Protein AF-A0A8S1BFG2-F1 (afdb_monomer)

Radius of gyration: 76.7 Å; Cα contacts (8 Å, |Δi|>4): 2; chains: 1; bounding box: 153×51×247 Å

Structure (mmCIF, N/CA/C/O backbone):
data_AF-A0A8S1BFG2-F1
#
_entry.id   AF-A0A8S1BFG2-F1
#
loop_
_atom_site.group_PDB
_atom_site.id
_atom_site.type_symbol
_atom_site.label_atom_id
_atom_site.label_alt_id
_atom_site.label_comp_id
_atom_site.label_asym_id
_atom_site.label_entity_id
_atom_site.label_seq_id
_atom_site.pdbx_PDB_ins_code
_atom_site.Cartn_x
_atom_site.Cartn_y
_atom_site.Cartn_z
_atom_site.occupancy
_atom_site.B_iso_or_equiv
_atom_site.auth_seq_id
_atom_site.auth_comp_id
_atom_site.auth_asym_id
_atom_site.auth_atom_id
_atom_site.pdbx_PDB_model_num
ATOM 1 N N . MET A 1 1 ? -58.162 -28.228 125.020 1.00 63.53 1 MET A N 1
ATOM 2 C CA . MET A 1 1 ? -58.796 -28.162 123.683 1.00 63.53 1 MET A CA 1
ATOM 3 C C . MET A 1 1 ? -58.854 -26.740 123.130 1.00 63.53 1 MET A C 1
ATOM 5 O O . MET A 1 1 ? -58.300 -26.535 122.066 1.00 63.53 1 MET A O 1
ATOM 9 N N . ILE A 1 2 ? -59.415 -25.752 123.843 1.00 73.81 2 ILE A N 1
ATOM 10 C CA . ILE A 1 2 ? -59.571 -24.367 123.336 1.00 73.81 2 ILE A CA 1
ATOM 11 C C . ILE A 1 2 ? -58.233 -23.698 122.950 1.00 73.81 2 ILE A C 1
ATOM 13 O O . ILE A 1 2 ? -58.127 -23.136 121.869 1.00 73.81 2 ILE A O 1
ATOM 17 N N . SER A 1 3 ? -57.188 -23.828 123.776 1.00 76.88 3 SER A N 1
ATOM 18 C CA . SER A 1 3 ? -55.857 -23.261 123.479 1.00 76.88 3 SER A CA 1
ATOM 19 C C . SER A 1 3 ? -55.213 -23.843 122.203 1.00 76.88 3 SER A C 1
ATOM 21 O O . SER A 1 3 ? -54.678 -23.100 121.388 1.00 76.88 3 SER A O 1
ATOM 23 N N . GLY A 1 4 ? -55.357 -25.152 121.959 1.00 81.69 4 GLY A N 1
ATOM 24 C CA . GLY A 1 4 ? -54.838 -25.792 120.740 1.00 81.69 4 GLY A CA 1
ATOM 25 C C . GLY A 1 4 ? -55.577 -25.372 119.465 1.00 81.69 4 GLY A C 1
ATOM 26 O O . GLY A 1 4 ? -54.964 -25.260 118.410 1.00 81.69 4 GLY A O 1
ATOM 27 N N . VAL A 1 5 ? -56.879 -25.079 119.565 1.00 81.50 5 VAL A N 1
ATOM 28 C CA . VAL A 1 5 ? -57.673 -24.548 118.443 1.00 81.50 5 VAL A CA 1
ATOM 29 C C . VAL A 1 5 ? -57.259 -23.113 118.113 1.00 81.50 5 VAL A C 1
ATOM 31 O O . VAL A 1 5 ? -57.102 -22.782 116.943 1.00 81.50 5 VAL A O 1
ATOM 34 N N . ILE A 1 6 ? -57.025 -22.275 119.127 1.00 85.56 6 ILE A N 1
ATOM 35 C CA . ILE A 1 6 ? -56.549 -20.896 118.934 1.00 85.56 6 ILE A CA 1
ATOM 36 C C . ILE A 1 6 ? -55.161 -20.884 118.276 1.00 85.56 6 ILE A C 1
ATOM 38 O O . ILE A 1 6 ? -54.952 -20.132 117.330 1.00 85.56 6 ILE A O 1
ATOM 42 N N . GLN A 1 7 ? -54.245 -21.749 118.719 1.00 86.69 7 GLN A N 1
ATOM 43 C CA . GLN A 1 7 ? -52.909 -21.882 118.131 1.00 86.69 7 GLN A CA 1
ATOM 44 C C . GLN A 1 7 ? -52.968 -22.297 116.649 1.00 86.69 7 GLN A C 1
ATOM 46 O O . GLN A 1 7 ? -52.320 -21.679 115.811 1.00 86.69 7 GLN A O 1
ATOM 51 N N . SER A 1 8 ? -53.811 -23.278 116.312 1.00 87.94 8 SER A N 1
ATOM 52 C CA . SER A 1 8 ? -53.994 -23.739 114.929 1.00 87.94 8 SER A CA 1
ATOM 53 C C . SER A 1 8 ? -54.618 -22.672 114.017 1.00 87.94 8 SER A C 1
ATOM 55 O O . SER A 1 8 ? -54.227 -22.548 112.859 1.00 87.94 8 SER A O 1
ATOM 57 N N . ILE A 1 9 ? -55.554 -21.863 114.528 1.00 89.44 9 ILE A N 1
ATOM 58 C CA . ILE A 1 9 ? -56.120 -20.728 113.779 1.00 89.44 9 ILE A CA 1
ATOM 59 C C . ILE A 1 9 ? -55.038 -19.684 113.486 1.00 89.44 9 ILE A C 1
ATOM 61 O O . ILE A 1 9 ? -54.946 -19.195 112.362 1.00 89.44 9 ILE A O 1
ATOM 65 N N . LEU A 1 10 ? -54.204 -19.371 114.477 1.00 91.12 10 LEU A N 1
ATOM 66 C CA . LEU A 1 10 ? -53.147 -18.371 114.351 1.00 91.12 10 LEU A CA 1
ATOM 67 C C . LEU A 1 10 ? -52.061 -18.818 113.354 1.00 91.12 10 LEU A C 1
ATOM 69 O O . LEU A 1 10 ? -51.606 -18.022 112.534 1.00 91.12 10 LEU A O 1
ATOM 73 N N . GLU A 1 11 ? -51.714 -20.107 113.362 1.00 91.75 11 GLU A N 1
ATOM 74 C CA . GLU A 1 11 ? -50.821 -20.733 112.378 1.00 91.75 11 GLU A CA 1
ATOM 75 C C . GLU A 1 11 ? -51.399 -20.671 110.955 1.00 91.75 11 GLU A C 1
ATOM 77 O O . GLU A 1 11 ? -50.706 -20.243 110.034 1.00 91.75 11 GLU A O 1
ATOM 82 N N . LEU A 1 12 ? -52.684 -20.993 110.769 1.00 92.75 12 LEU A N 1
ATOM 83 C CA . LEU A 1 12 ? -53.353 -20.906 109.462 1.00 92.75 12 LEU A CA 1
ATOM 84 C C . LEU A 1 12 ? -53.449 -19.469 108.934 1.00 92.75 12 LEU A C 1
ATOM 86 O O . LEU A 1 12 ? -53.297 -19.229 107.732 1.00 92.75 12 LEU A O 1
ATOM 90 N N . GLU A 1 13 ? -53.706 -18.493 109.804 1.00 93.06 13 GLU A N 1
ATOM 91 C CA . GLU A 1 13 ? -53.694 -17.079 109.422 1.00 93.06 13 GLU A CA 1
ATOM 92 C C . GLU A 1 13 ? -52.294 -16.637 108.989 1.00 93.06 13 GLU A C 1
ATOM 94 O O . GLU A 1 13 ? -52.145 -15.973 107.956 1.00 93.06 13 GLU A O 1
ATOM 99 N N . GLN A 1 14 ? -51.261 -17.059 109.719 1.00 93.62 14 GLN A N 1
ATOM 100 C CA . GLN A 1 14 ? -49.874 -16.783 109.372 1.00 93.62 14 GLN A CA 1
ATOM 101 C C . GLN A 1 14 ? -49.481 -17.434 108.037 1.00 93.62 14 GLN A C 1
ATOM 103 O O . GLN A 1 14 ? -48.913 -16.756 107.176 1.00 93.62 14 GLN A O 1
ATOM 108 N N . GLU A 1 15 ? -49.842 -18.699 107.812 1.00 94.38 15 GLU A N 1
ATOM 109 C CA . GLU A 1 15 ? -49.629 -19.403 106.543 1.00 94.38 15 GLU A CA 1
ATOM 110 C C . GLU A 1 15 ? -50.348 -18.714 105.383 1.00 94.38 15 GLU A C 1
ATOM 112 O O . GLU A 1 15 ? -49.747 -18.471 104.338 1.00 94.38 15 GLU A O 1
ATOM 117 N N . LYS A 1 16 ? -51.608 -18.310 105.563 1.00 96.19 16 LYS A N 1
ATOM 118 C CA . LYS A 1 16 ? -52.367 -17.554 104.559 1.00 96.19 16 LYS A CA 1
ATOM 119 C C . LYS A 1 16 ? -51.683 -16.233 104.206 1.00 96.19 16 LYS A C 1
ATOM 121 O O . LYS A 1 16 ? -51.605 -15.883 103.026 1.00 96.19 16 LYS A O 1
ATOM 126 N N . HIS A 1 17 ? -51.206 -15.480 105.197 1.00 96.44 17 HIS A N 1
ATOM 127 C CA . HIS A 1 17 ? -50.473 -14.236 104.953 1.00 96.44 17 HIS A CA 1
ATOM 128 C C . HIS A 1 17 ? -49.153 -14.486 104.218 1.00 96.44 17 HIS A C 1
ATOM 130 O O . HIS A 1 17 ? -48.805 -13.728 103.310 1.00 96.44 17 HIS A O 1
ATOM 136 N N . LEU A 1 18 ? -48.447 -15.559 104.568 1.00 96.50 18 LEU A N 1
ATOM 137 C CA . LEU A 1 18 ? -47.192 -15.943 103.934 1.00 96.50 18 LEU A CA 1
ATOM 138 C C . LEU A 1 18 ? -47.406 -16.411 102.486 1.00 96.50 18 LEU A C 1
ATOM 140 O O . LEU A 1 18 ? -46.664 -15.998 101.597 1.00 96.50 18 LEU A O 1
ATOM 144 N N . LEU A 1 19 ? -48.461 -17.188 102.224 1.00 96.38 19 LEU A N 1
ATOM 145 C CA . LEU A 1 19 ? -48.864 -17.620 100.884 1.00 96.38 19 LEU A CA 1
ATOM 146 C C . LEU A 1 19 ? -49.280 -16.445 100.000 1.00 96.38 19 LEU A C 1
ATOM 148 O O . LEU A 1 19 ? -48.885 -16.407 98.841 1.00 96.38 19 LEU A O 1
ATOM 152 N N . ARG A 1 20 ? -50.021 -15.468 100.538 1.00 96.25 20 ARG A N 1
ATOM 153 C CA . ARG A 1 20 ? -50.368 -14.239 99.803 1.00 96.25 20 ARG A CA 1
ATOM 154 C C . ARG A 1 20 ? -49.126 -13.455 99.405 1.00 96.25 20 ARG A C 1
ATOM 156 O O . ARG A 1 20 ? -48.962 -13.163 98.233 1.00 96.25 20 ARG A O 1
ATOM 163 N N . ARG A 1 21 ? -48.208 -13.213 100.349 1.00 96.44 21 ARG A N 1
ATOM 164 C CA . ARG A 1 21 ? -46.934 -12.546 100.038 1.00 96.44 21 ARG A CA 1
ATOM 165 C C . ARG A 1 21 ? -46.136 -13.308 98.989 1.00 96.44 21 ARG A C 1
ATOM 167 O O . ARG A 1 21 ? -45.601 -12.693 98.081 1.00 96.44 21 ARG A O 1
ATOM 174 N N . ARG A 1 22 ? -46.069 -14.639 99.095 1.00 96.69 22 ARG A N 1
ATOM 175 C CA . ARG A 1 22 ? -45.359 -15.473 98.121 1.00 96.69 22 ARG A CA 1
ATOM 176 C C . ARG A 1 22 ? -46.005 -15.394 96.738 1.00 96.69 22 ARG A C 1
ATOM 178 O O . ARG A 1 22 ? -45.275 -15.281 95.762 1.00 96.69 22 ARG A O 1
ATOM 185 N N . LEU A 1 23 ? -47.336 -15.415 96.664 1.00 97.06 23 LEU A N 1
ATOM 186 C CA . LEU A 1 23 ? -48.073 -15.223 95.417 1.00 97.06 23 LEU A CA 1
ATOM 187 C C . LEU A 1 23 ? -47.767 -13.848 94.815 1.00 97.06 23 LEU A C 1
ATOM 189 O O . LEU A 1 23 ? -47.362 -13.795 93.660 1.00 97.06 23 LEU A O 1
ATOM 193 N N . ASP A 1 24 ? -47.856 -12.778 95.608 1.00 96.75 24 ASP A N 1
ATOM 194 C CA . ASP A 1 24 ? -47.574 -11.406 95.173 1.00 96.75 24 ASP A CA 1
ATOM 195 C C . ASP A 1 24 ? -46.126 -11.254 94.674 1.00 96.75 24 ASP A C 1
ATOM 197 O O . ASP A 1 24 ? -45.895 -10.668 93.618 1.00 96.75 24 ASP A O 1
ATOM 201 N N . THR A 1 25 ? -45.143 -11.834 95.377 1.00 96.94 25 THR A N 1
ATOM 202 C CA . THR A 1 25 ? -43.741 -11.855 94.927 1.00 96.94 25 THR A CA 1
ATOM 203 C C . THR A 1 25 ? -43.605 -12.581 93.592 1.00 96.94 25 THR A C 1
ATOM 205 O O . THR A 1 25 ? -43.045 -12.023 92.653 1.00 96.94 25 THR A O 1
ATOM 208 N N . THR A 1 26 ? -44.153 -13.795 93.472 1.00 97.06 26 THR A N 1
ATOM 209 C CA . THR A 1 26 ? -44.059 -14.558 92.217 1.00 97.06 26 THR A CA 1
ATOM 210 C C . THR A 1 26 ? -44.791 -13.870 91.068 1.00 97.06 26 THR A C 1
ATOM 212 O O . THR A 1 26 ? -44.305 -13.877 89.942 1.00 97.06 26 THR A O 1
ATOM 215 N N . GLN A 1 27 ? -45.935 -13.237 91.333 1.00 97.06 27 GLN A N 1
ATOM 216 C CA . GLN A 1 27 ? -46.675 -12.475 90.337 1.00 97.06 27 GLN A CA 1
ATOM 217 C C . GLN A 1 27 ? -45.862 -11.263 89.872 1.00 97.06 27 GLN A C 1
ATOM 219 O O . GLN A 1 27 ? -45.738 -11.061 88.668 1.00 97.06 27 GLN A O 1
ATOM 224 N N . GLY A 1 28 ? -45.243 -10.519 90.793 1.00 97.88 28 GLY A N 1
ATOM 225 C CA . GLY A 1 28 ? -44.350 -9.410 90.454 1.00 97.88 28 GLY A CA 1
ATOM 226 C C . GLY A 1 28 ? -43.143 -9.849 89.617 1.00 97.88 28 GLY A C 1
ATOM 227 O O . GLY A 1 28 ? -42.782 -9.172 88.658 1.00 97.88 28 GLY A O 1
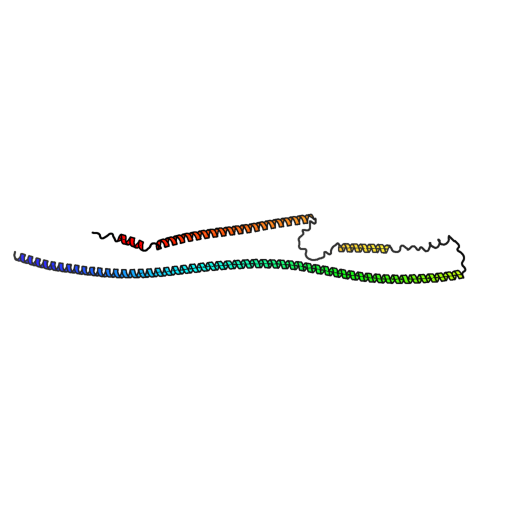ATOM 228 N N . GLU A 1 29 ? -42.554 -11.011 89.914 1.00 97.81 29 GLU A N 1
ATOM 229 C CA . GLU A 1 29 ? -41.479 -11.604 89.103 1.00 97.81 29 GLU A CA 1
ATOM 230 C C . GLU A 1 29 ? -41.957 -11.967 87.686 1.00 97.81 29 GLU A 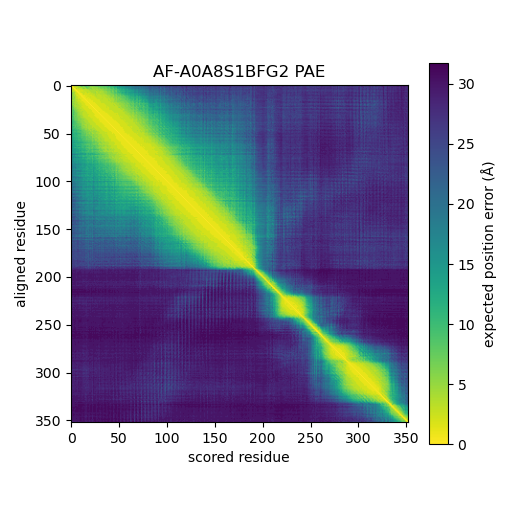C 1
ATOM 232 O O . GLU A 1 29 ? -41.263 -11.686 86.706 1.00 97.81 29 GLU A O 1
ATOM 237 N N . TYR A 1 30 ? -43.154 -12.554 87.549 1.00 97.88 30 TYR A N 1
ATOM 238 C CA . TYR A 1 30 ? -43.739 -12.849 86.237 1.00 97.88 30 TYR A CA 1
ATOM 239 C C . TYR A 1 30 ? -44.090 -11.579 85.455 1.00 97.88 30 TYR A C 1
ATOM 241 O O . TYR A 1 30 ? -43.840 -11.528 84.253 1.00 97.88 30 TYR A O 1
ATOM 249 N N . GLU A 1 31 ? -44.632 -10.551 86.107 1.00 98.06 31 GLU A N 1
ATOM 250 C CA . GLU A 1 31 ? -44.932 -9.255 85.490 1.00 98.06 31 GLU A CA 1
ATOM 251 C C . GLU A 1 31 ? -43.654 -8.550 85.017 1.00 98.06 31 GLU A C 1
ATOM 253 O O . GLU A 1 31 ? -43.606 -8.072 83.882 1.00 98.06 31 GLU A O 1
ATOM 258 N N . ALA A 1 32 ? -42.590 -8.559 85.828 1.00 97.75 32 ALA A N 1
ATOM 259 C CA . ALA A 1 32 ? -41.281 -8.040 85.434 1.00 97.75 32 ALA A CA 1
ATOM 260 C C . ALA A 1 32 ? -40.738 -8.780 84.204 1.00 97.75 32 ALA A C 1
ATOM 262 O O . ALA A 1 32 ? -40.346 -8.152 83.220 1.00 97.75 32 ALA A O 1
ATOM 263 N N . ARG A 1 33 ? -40.813 -10.116 84.203 1.00 98.06 33 ARG A N 1
ATOM 264 C CA . ARG A 1 33 ? -40.359 -10.934 83.072 1.00 98.06 33 ARG A CA 1
ATOM 265 C C . ARG A 1 33 ? -41.200 -10.727 81.811 1.00 98.06 33 ARG A C 1
ATOM 267 O O . ARG A 1 33 ? -40.668 -10.750 80.703 1.00 98.06 33 ARG A O 1
ATOM 274 N N . LEU A 1 34 ? -42.507 -10.508 81.953 1.00 98.19 34 LEU A N 1
ATOM 275 C CA . LEU A 1 34 ? -43.378 -10.146 80.834 1.00 98.19 34 LEU A CA 1
ATOM 276 C C . LEU A 1 34 ? -42.995 -8.784 80.248 1.00 98.19 34 LEU A C 1
ATOM 278 O O . LEU A 1 34 ? -42.958 -8.651 79.025 1.00 98.19 34 LEU A O 1
ATOM 282 N N . LEU A 1 35 ? -42.686 -7.793 81.088 1.00 97.88 35 LEU A N 1
ATOM 283 C CA . LEU A 1 35 ? -42.238 -6.473 80.636 1.00 97.88 35 LEU A CA 1
ATOM 284 C C . LEU A 1 35 ? -40.887 -6.536 79.914 1.00 97.88 35 LEU A C 1
ATOM 286 O O . LEU A 1 35 ? -40.736 -5.900 78.871 1.00 97.88 35 LEU A O 1
ATOM 290 N N . GLU A 1 36 ? -39.935 -7.324 80.417 1.00 98.25 36 GLU A N 1
ATOM 291 C CA . GLU A 1 36 ? -38.651 -7.574 79.747 1.00 98.25 36 GLU A CA 1
ATOM 292 C C . GLU A 1 36 ? -38.863 -8.165 78.351 1.00 98.25 36 GLU A C 1
ATOM 294 O O . GLU A 1 36 ? -38.444 -7.570 77.360 1.00 98.25 36 GLU A O 1
ATOM 299 N N . LEU A 1 37 ? -39.622 -9.261 78.243 1.00 98.12 37 LEU A N 1
ATOM 300 C CA . LEU A 1 37 ? -39.903 -9.898 76.953 1.00 98.12 37 LEU A CA 1
ATOM 301 C C . LEU A 1 37 ? -40.666 -8.972 75.994 1.00 98.12 37 LEU A C 1
ATOM 303 O O . LEU A 1 37 ? -40.416 -8.978 74.789 1.00 98.12 37 LEU A O 1
ATOM 307 N N . GLN A 1 38 ? -41.594 -8.154 76.498 1.00 98.25 38 GLN A N 1
ATOM 308 C CA . GLN A 1 38 ? -42.279 -7.151 75.680 1.00 98.25 38 GLN A CA 1
ATOM 309 C C . GLN A 1 38 ? -41.315 -6.083 75.153 1.00 98.25 38 GLN A C 1
ATOM 311 O O . GLN A 1 38 ? -41.466 -5.643 74.009 1.00 98.25 38 GLN A O 1
ATOM 316 N N . ASN A 1 39 ? -40.343 -5.659 75.959 1.00 98.25 39 ASN A N 1
ATOM 317 C CA . ASN A 1 39 ? -39.310 -4.721 75.531 1.00 98.25 39 ASN A CA 1
ATOM 318 C C . ASN A 1 39 ? -38.368 -5.362 74.505 1.00 98.25 39 ASN A C 1
ATOM 320 O O . ASN A 1 39 ? -38.124 -4.745 73.468 1.00 98.25 39 ASN A O 1
ATOM 324 N N . ASP A 1 40 ? -37.956 -6.613 74.712 1.00 98.44 40 ASP A N 1
ATOM 325 C CA . ASP A 1 40 ? -37.136 -7.369 73.760 1.00 98.44 40 ASP A CA 1
ATOM 326 C C . ASP A 1 40 ? -37.840 -7.513 72.406 1.00 98.44 40 ASP A C 1
ATOM 328 O O . ASP A 1 40 ? -37.249 -7.257 71.357 1.00 98.44 40 ASP A O 1
ATOM 332 N N . ILE A 1 41 ? -39.134 -7.857 72.400 1.00 98.31 41 ILE A N 1
ATOM 333 C CA . ILE A 1 41 ? -39.930 -7.952 71.167 1.00 98.31 41 ILE A CA 1
ATOM 334 C C . ILE A 1 41 ? -39.975 -6.602 70.448 1.00 98.31 41 ILE A C 1
ATOM 336 O O . ILE A 1 41 ? -39.790 -6.550 69.228 1.00 98.31 41 ILE A O 1
ATOM 340 N N . LYS A 1 42 ? -40.204 -5.499 71.173 1.00 98.12 42 LYS A N 1
ATOM 341 C CA . LYS A 1 42 ? -40.216 -4.149 70.586 1.00 98.12 42 LYS A CA 1
ATOM 342 C C . LYS A 1 42 ? -38.853 -3.787 69.996 1.00 98.12 42 LYS A C 1
ATOM 344 O O . LYS A 1 42 ? -38.790 -3.289 68.870 1.00 98.12 42 LYS A O 1
ATOM 349 N N . GLU A 1 43 ? -37.770 -4.068 70.716 1.00 98.25 43 GLU A N 1
ATOM 350 C CA . GLU A 1 43 ? -36.410 -3.787 70.264 1.00 98.25 43 GLU A CA 1
ATOM 351 C C . GLU A 1 43 ? -36.048 -4.619 69.027 1.00 98.25 43 GLU A C 1
ATOM 353 O O . GLU A 1 43 ? -35.579 -4.068 68.030 1.00 98.25 43 GLU A O 1
ATOM 358 N N . LEU A 1 44 ? -36.321 -5.926 69.043 1.00 98.12 44 LEU A N 1
ATOM 359 C CA . LEU A 1 44 ? -36.088 -6.816 67.906 1.00 98.12 44 LEU A CA 1
ATOM 360 C C . LEU A 1 44 ? -36.918 -6.404 66.689 1.00 98.12 44 LEU A C 1
ATOM 362 O O . LEU A 1 44 ? -36.394 -6.381 65.577 1.00 98.12 44 LEU A O 1
ATOM 366 N N . THR A 1 45 ? -38.175 -6.008 66.886 1.00 98.25 45 THR A N 1
ATOM 367 C CA . THR A 1 45 ? -39.036 -5.520 65.799 1.00 98.25 45 THR A CA 1
ATOM 368 C C . THR A 1 45 ? -38.464 -4.246 65.172 1.00 98.25 45 THR A C 1
ATOM 370 O O . THR A 1 45 ? -38.386 -4.139 63.947 1.00 98.25 45 THR A O 1
ATOM 373 N N . SER A 1 46 ? -37.986 -3.305 65.993 1.00 98.25 46 SER A N 1
ATOM 374 C CA . SER A 1 46 ? -37.318 -2.086 65.519 1.00 98.25 46 SER A CA 1
ATOM 375 C C . SER A 1 46 ? -36.006 -2.393 64.779 1.00 98.25 46 SER A C 1
ATOM 377 O O . SER A 1 46 ? -35.761 -1.886 63.678 1.00 98.25 46 SER A O 1
ATOM 379 N N . LYS A 1 47 ? -35.182 -3.302 65.319 1.00 98.31 47 LYS A N 1
ATOM 380 C CA . LYS A 1 47 ? -33.948 -3.778 64.671 1.00 98.31 47 LYS A CA 1
ATOM 381 C C . LYS A 1 47 ? -34.232 -4.449 63.326 1.00 98.31 47 LYS A C 1
ATOM 383 O O . LYS A 1 47 ? -33.529 -4.185 62.357 1.00 98.31 47 LYS A O 1
ATOM 388 N N . ILE A 1 48 ? -35.273 -5.273 63.224 1.00 98.31 48 ILE A N 1
ATOM 389 C CA . ILE A 1 48 ? -35.678 -5.896 61.955 1.00 98.31 48 ILE A CA 1
ATOM 390 C C . ILE A 1 48 ? -36.156 -4.830 60.963 1.00 98.31 48 ILE A C 1
ATOM 392 O O . ILE A 1 48 ? -35.748 -4.856 59.803 1.00 98.31 48 ILE A O 1
ATOM 396 N N . GLY A 1 49 ? -36.962 -3.861 61.408 1.00 98.19 49 GLY A N 1
ATOM 397 C CA . GLY A 1 49 ? -37.430 -2.756 60.568 1.00 98.19 49 GLY A CA 1
ATOM 398 C C . GLY A 1 49 ? -36.278 -1.947 59.965 1.00 98.19 49 GLY A C 1
ATOM 399 O O . GLY A 1 49 ? -36.213 -1.778 58.749 1.00 98.19 49 GLY A O 1
ATOM 400 N N . THR A 1 50 ? -35.323 -1.524 60.797 1.00 98.12 50 THR A N 1
ATOM 401 C CA . THR A 1 50 ? -34.128 -0.775 60.357 1.00 98.12 50 THR A CA 1
ATOM 402 C C . THR A 1 50 ? -33.204 -1.596 59.454 1.00 98.12 50 THR A C 1
ATOM 404 O O . THR A 1 50 ? -32.646 -1.076 58.485 1.00 98.12 50 THR A O 1
ATOM 407 N N . LYS A 1 51 ? -33.042 -2.899 59.715 1.00 97.94 51 LYS A N 1
ATOM 408 C CA . LYS A 1 51 ? -32.285 -3.785 58.819 1.00 97.94 51 LYS A CA 1
ATOM 409 C C . LYS A 1 51 ? -32.976 -3.936 57.467 1.00 97.94 51 LYS A C 1
ATOM 411 O O . LYS A 1 51 ? -32.299 -3.833 56.450 1.00 97.94 51 LYS A O 1
ATOM 416 N N . ASN A 1 52 ? -34.298 -4.097 57.440 1.00 98.19 52 ASN A N 1
ATOM 417 C CA . ASN A 1 52 ? -35.062 -4.197 56.197 1.00 98.19 52 ASN A CA 1
ATOM 418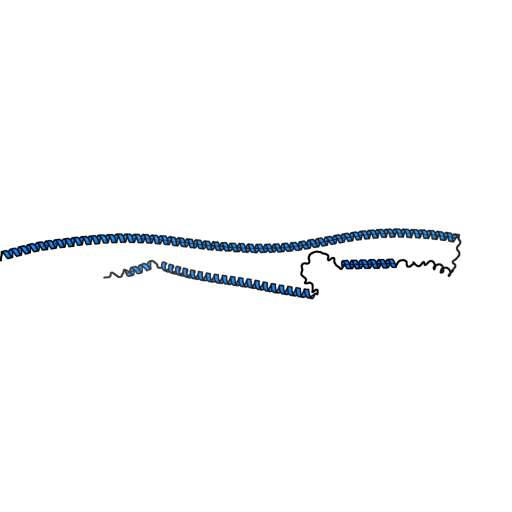 C C . ASN A 1 52 ? -34.964 -2.925 55.348 1.00 98.19 52 ASN A C 1
ATOM 420 O O . ASN A 1 52 ? -34.789 -3.029 54.136 1.00 98.19 52 ASN A O 1
ATOM 424 N N . THR A 1 53 ? -35.036 -1.733 55.949 1.00 98.12 53 THR A N 1
ATOM 425 C CA . THR A 1 53 ? -34.850 -0.477 55.199 1.00 98.12 53 THR A CA 1
ATOM 426 C C . THR A 1 53 ? -33.428 -0.353 54.659 1.00 98.12 53 THR A C 1
ATOM 428 O O . THR A 1 53 ? -33.253 -0.029 53.489 1.00 98.12 53 THR A O 1
ATOM 431 N N . THR A 1 54 ? -32.420 -0.702 55.464 1.00 98.19 54 THR A N 1
ATOM 432 C CA . THR A 1 54 ? -31.012 -0.682 55.036 1.00 98.19 54 THR A CA 1
ATOM 433 C C . THR A 1 54 ? -30.758 -1.647 53.876 1.00 98.19 54 THR A C 1
ATOM 435 O O . THR A 1 54 ? -30.043 -1.308 52.939 1.00 98.19 54 THR A O 1
ATOM 438 N N . VAL A 1 55 ? -31.325 -2.858 53.927 1.00 98.25 55 VAL A N 1
ATOM 439 C CA . VAL A 1 55 ? -31.192 -3.851 52.849 1.00 98.25 55 VAL A CA 1
ATOM 440 C C . VAL A 1 55 ? -31.845 -3.339 51.569 1.00 98.25 55 VAL A C 1
ATOM 442 O O . VAL A 1 55 ? -31.189 -3.346 50.535 1.00 98.25 55 VAL A O 1
ATOM 445 N N . LYS A 1 56 ? -33.072 -2.807 51.648 1.00 98.50 56 LYS A N 1
ATOM 446 C CA . LYS A 1 56 ? -33.752 -2.219 50.483 1.00 98.50 56 LYS A CA 1
ATOM 447 C C . LYS A 1 56 ? -32.936 -1.103 49.841 1.00 98.50 56 LYS A C 1
ATOM 449 O O . LYS A 1 56 ? -32.721 -1.138 48.637 1.00 98.50 56 LYS A O 1
ATOM 454 N N . GLN A 1 57 ? -32.419 -0.177 50.645 1.00 98.31 57 GLN A N 1
ATOM 455 C CA . GLN A 1 57 ? -31.589 0.913 50.141 1.00 98.31 57 GLN A CA 1
ATOM 456 C C . GLN A 1 57 ? -30.317 0.388 49.457 1.00 98.31 57 GLN A C 1
ATOM 458 O O . GLN A 1 57 ? -29.961 0.837 48.372 1.00 98.31 57 GLN A O 1
ATOM 463 N N . ARG A 1 58 ? -29.655 -0.618 50.043 1.00 98.25 58 ARG A N 1
ATOM 464 C CA . ARG A 1 58 ? -28.479 -1.250 49.423 1.00 98.25 58 ARG A CA 1
ATOM 465 C C . ARG A 1 58 ? -28.807 -1.966 48.120 1.00 98.25 58 ARG A C 1
ATOM 467 O O . ARG A 1 58 ? -27.974 -1.979 47.219 1.00 98.25 58 ARG A O 1
ATOM 474 N N . ASP A 1 59 ? -29.972 -2.592 48.026 1.00 98.44 59 ASP A N 1
ATOM 475 C CA . ASP A 1 59 ? -30.397 -3.270 46.805 1.00 98.44 59 ASP A CA 1
ATOM 476 C C . ASP A 1 59 ? -30.755 -2.262 45.704 1.00 98.44 59 ASP A C 1
ATOM 478 O O . ASP A 1 59 ? -30.403 -2.486 44.547 1.00 98.44 59 ASP A O 1
ATOM 482 N N . GLU A 1 60 ? -31.348 -1.118 46.056 1.00 98.50 60 GLU A N 1
ATOM 483 C CA . GLU A 1 60 ? -31.583 0.008 45.141 1.00 98.50 60 GLU A CA 1
ATOM 484 C C . GLU A 1 60 ? -30.265 0.612 44.627 1.00 98.50 60 GLU A C 1
ATOM 486 O O . GLU A 1 60 ? -30.090 0.773 43.419 1.00 98.50 60 GLU A O 1
ATOM 491 N N . GLU A 1 61 ? -29.297 0.867 45.513 1.00 98.38 61 GLU A N 1
ATOM 492 C CA . GLU A 1 61 ? -27.960 1.359 45.146 1.00 98.38 61 GLU A CA 1
ATOM 493 C C . GLU A 1 61 ? -27.226 0.374 44.223 1.00 98.38 61 GLU A C 1
ATOM 495 O O . GLU A 1 61 ? -26.662 0.768 43.198 1.00 98.38 61 GLU A O 1
ATOM 500 N N . LYS A 1 62 ? -27.273 -0.929 44.537 1.00 98.56 62 LYS A N 1
ATOM 501 C CA . LYS A 1 62 ? -26.707 -1.978 43.676 1.00 98.56 62 LYS A CA 1
ATOM 502 C C . LYS A 1 62 ? -27.394 -2.024 42.317 1.00 98.56 62 LYS A C 1
ATOM 504 O O . LYS A 1 62 ? -26.706 -2.143 41.307 1.00 98.56 62 LYS A O 1
ATOM 509 N N . ALA A 1 63 ? -28.723 -1.943 42.277 1.00 98.38 63 ALA A N 1
ATOM 510 C CA . ALA A 1 63 ? -29.471 -1.942 41.026 1.00 98.38 63 ALA A CA 1
ATOM 511 C C . ALA A 1 63 ? -29.105 -0.727 40.157 1.00 98.38 63 ALA A C 1
ATOM 513 O O . ALA A 1 63 ? -28.896 -0.892 38.954 1.00 98.38 63 ALA A O 1
ATOM 514 N N . SER A 1 64 ? -28.945 0.456 40.763 1.00 98.44 64 SER A N 1
ATOM 515 C CA . SER A 1 64 ? -28.475 1.664 40.071 1.00 98.44 64 SER A CA 1
ATOM 516 C C . SER A 1 64 ? -27.075 1.471 39.490 1.00 98.44 64 SER A C 1
ATOM 518 O O . SER A 1 64 ? -26.864 1.697 38.299 1.00 98.44 64 SER A O 1
ATOM 520 N N . LEU A 1 65 ? -26.130 0.961 40.289 1.00 98.62 65 LEU A N 1
ATOM 521 C CA . LEU A 1 65 ? -24.760 0.718 39.834 1.00 98.62 65 LEU A CA 1
ATOM 522 C C . LEU A 1 65 ? -24.703 -0.311 38.695 1.00 98.62 65 LEU A C 1
ATOM 524 O O . LEU A 1 65 ? -23.967 -0.131 37.726 1.00 98.62 65 LEU A O 1
ATOM 528 N N . ILE A 1 66 ? -25.501 -1.380 38.775 1.00 98.56 66 ILE A N 1
ATOM 529 C CA . ILE A 1 66 ? -25.604 -2.380 37.704 1.00 98.56 66 ILE A CA 1
ATOM 530 C C . ILE A 1 66 ? -26.147 -1.737 36.423 1.00 98.56 66 ILE A C 1
ATOM 532 O O . ILE A 1 66 ? -25.618 -2.007 35.341 1.00 98.56 66 ILE A O 1
ATOM 536 N N . ALA A 1 67 ? -27.169 -0.883 36.517 1.00 98.44 67 ALA A N 1
ATOM 537 C CA . ALA A 1 67 ? -27.730 -0.191 35.360 1.00 98.44 67 ALA A CA 1
ATOM 538 C C . ALA A 1 67 ? -26.702 0.746 34.703 1.00 98.44 67 ALA A C 1
ATOM 540 O O . ALA A 1 67 ? -26.539 0.713 33.481 1.00 98.44 67 ALA A O 1
ATOM 541 N N . GLU A 1 68 ? -25.957 1.514 35.500 1.00 98.62 68 GLU A N 1
ATOM 542 C CA . GLU A 1 68 ? -24.890 2.396 35.016 1.00 98.62 68 GLU A CA 1
ATOM 543 C C . GLU A 1 68 ? -23.763 1.618 34.333 1.00 98.62 68 GLU A C 1
ATOM 545 O O . GLU A 1 68 ? -23.395 1.936 33.201 1.00 98.62 68 GLU A O 1
ATOM 550 N N . LEU A 1 69 ? -23.256 0.555 34.966 1.00 98.62 69 LEU A N 1
ATOM 551 C CA . LEU A 1 69 ? -22.215 -0.296 34.382 1.00 98.62 69 LEU A CA 1
ATOM 552 C C . LEU A 1 69 ? -22.694 -0.976 33.095 1.00 98.62 69 LEU A C 1
ATOM 554 O O . LEU A 1 69 ? -21.940 -1.085 32.130 1.00 98.62 69 LEU A O 1
ATOM 558 N N . THR A 1 70 ? -23.958 -1.397 33.042 1.00 98.44 70 THR A N 1
ATOM 559 C CA . THR A 1 70 ? -24.545 -1.998 31.836 1.00 98.44 70 THR A CA 1
ATOM 560 C C . THR A 1 70 ? -24.652 -0.977 30.702 1.00 98.44 70 THR A C 1
ATOM 562 O O . THR A 1 70 ? -24.321 -1.292 29.558 1.00 98.44 70 THR A O 1
ATOM 565 N N . ALA A 1 71 ? -25.059 0.259 31.004 1.00 98.50 71 ALA A N 1
ATOM 566 C CA . ALA A 1 71 ? -25.119 1.344 30.028 1.00 98.50 71 ALA A CA 1
ATOM 567 C C . ALA A 1 71 ? -23.722 1.753 29.528 1.00 98.50 71 ALA A C 1
ATOM 569 O O . ALA A 1 71 ? -23.532 1.991 28.335 1.00 98.50 71 ALA A O 1
ATOM 570 N N . GLN A 1 72 ? -22.724 1.788 30.413 1.00 98.62 72 GLN A N 1
ATOM 571 C CA . GLN A 1 72 ? -21.337 2.040 30.022 1.00 98.62 72 GLN A CA 1
ATOM 572 C C . GLN A 1 72 ? -20.792 0.919 29.133 1.00 98.62 72 GLN A C 1
ATOM 574 O O . GLN A 1 72 ? -20.241 1.202 28.070 1.00 98.62 72 GLN A O 1
ATOM 579 N N . ASN A 1 73 ? -21.007 -0.345 29.505 1.00 98.50 73 ASN A N 1
ATOM 580 C CA . ASN A 1 73 ? -20.589 -1.490 28.697 1.00 98.50 73 ASN A CA 1
ATOM 581 C C . ASN A 1 73 ? -21.253 -1.499 27.315 1.00 98.50 73 ASN A C 1
ATOM 583 O O . ASN A 1 73 ? -20.586 -1.791 26.320 1.00 98.50 73 ASN A O 1
ATOM 587 N N . SER A 1 74 ? -22.540 -1.147 27.217 1.00 98.38 74 SER A N 1
ATOM 588 C CA . SER A 1 74 ? -23.219 -1.062 25.920 1.00 98.38 74 SER A CA 1
ATOM 589 C C . SER A 1 74 ? -22.631 0.053 25.049 1.00 98.38 74 SER A C 1
ATOM 591 O O . SER A 1 74 ? -22.330 -0.187 23.879 1.00 98.38 74 SER A O 1
ATOM 593 N N . ARG A 1 75 ? -22.364 1.234 25.626 1.00 98.62 75 ARG A N 1
ATOM 594 C CA . ARG A 1 75 ? -21.717 2.353 24.927 1.00 98.62 75 ARG A CA 1
ATOM 595 C C . ARG A 1 75 ? -20.317 1.991 24.437 1.00 98.62 75 ARG A C 1
ATOM 597 O O . ARG A 1 75 ? -20.011 2.236 23.273 1.00 98.62 75 ARG A O 1
ATOM 604 N N . LEU A 1 76 ? -19.488 1.393 25.292 1.00 98.62 76 LEU A N 1
ATOM 605 C CA . LEU A 1 76 ? -18.140 0.951 24.922 1.00 98.62 76 LEU A CA 1
ATOM 606 C C . LEU A 1 76 ? -18.184 -0.104 23.812 1.00 98.62 76 LEU A C 1
ATOM 608 O O . LEU A 1 76 ? -17.399 -0.042 22.871 1.00 98.62 76 LEU A O 1
ATOM 612 N N . THR A 1 77 ? -19.144 -1.029 23.872 1.00 98.62 77 THR A N 1
ATOM 613 C CA . THR A 1 77 ? -19.345 -2.036 22.820 1.00 98.62 77 THR A CA 1
ATOM 614 C C . THR A 1 77 ? -19.688 -1.389 21.477 1.00 98.62 77 THR A C 1
ATOM 616 O O . THR A 1 77 ? -19.176 -1.819 20.445 1.00 98.62 77 THR A O 1
ATOM 619 N N . ILE A 1 78 ? -20.541 -0.359 21.467 1.00 98.56 78 ILE A N 1
ATOM 620 C CA . ILE A 1 78 ? -20.885 0.381 20.244 1.00 98.56 78 ILE A CA 1
ATOM 621 C C . ILE A 1 78 ? -19.649 1.095 19.692 1.00 98.56 78 ILE A C 1
ATOM 623 O O . ILE A 1 78 ? -19.325 0.911 18.523 1.00 98.56 78 ILE A O 1
ATOM 627 N N . GLN A 1 79 ? -18.908 1.816 20.537 1.00 98.56 79 GLN A N 1
ATOM 628 C CA . GLN A 1 79 ? -17.686 2.516 20.126 1.00 98.56 79 GLN A CA 1
ATOM 629 C C . GLN A 1 79 ? -16.627 1.561 19.565 1.00 98.56 79 GLN A C 1
ATOM 631 O O . GLN A 1 79 ? -15.978 1.869 18.569 1.00 98.56 79 GLN A O 1
ATOM 636 N N . LEU A 1 80 ? -16.474 0.376 20.161 1.00 98.62 80 LEU A N 1
ATOM 637 C CA . LEU A 1 80 ? -15.546 -0.640 19.669 1.00 98.62 80 LEU A CA 1
ATOM 638 C C . LEU A 1 80 ? -15.979 -1.192 18.304 1.00 98.62 80 LEU A C 1
ATOM 640 O O . LEU A 1 80 ? -15.140 -1.374 17.424 1.00 98.62 80 LEU A O 1
ATOM 644 N N . LYS A 1 81 ? -17.284 -1.405 18.092 1.00 98.50 81 LYS A N 1
ATOM 645 C CA . LYS A 1 81 ? -17.824 -1.807 16.783 1.00 98.50 81 LYS A CA 1
ATOM 646 C C . LYS A 1 81 ? -17.621 -0.725 15.723 1.00 98.50 81 LYS A C 1
ATOM 648 O O . LYS A 1 81 ? -17.214 -1.052 14.614 1.00 98.50 81 LYS A O 1
ATOM 653 N N . GLU A 1 82 ? -17.870 0.538 16.058 1.00 98.50 82 GLU A N 1
ATOM 654 C CA . GLU A 1 82 ? -17.644 1.678 15.159 1.00 98.50 82 GLU A CA 1
ATOM 655 C C . GLU A 1 82 ? -16.161 1.825 14.796 1.00 98.50 82 GLU A C 1
ATOM 657 O O . GLU A 1 82 ? -15.825 1.938 13.618 1.00 98.50 82 GLU A O 1
ATOM 662 N N . SER A 1 83 ? -15.263 1.737 15.784 1.00 98.44 83 SER A N 1
ATOM 663 C CA . SER A 1 83 ? -13.814 1.761 15.559 1.00 98.44 83 SER A CA 1
ATOM 664 C C . SER A 1 83 ? -13.359 0.597 14.678 1.00 98.44 83 SER A C 1
ATOM 666 O O . SER A 1 83 ? -12.576 0.804 13.757 1.00 98.44 83 SER A O 1
ATOM 668 N N . SER A 1 84 ? -13.868 -0.614 14.919 1.00 98.19 84 SER A N 1
ATOM 669 C CA . SER A 1 84 ? -13.539 -1.793 14.111 1.00 98.19 84 SER A CA 1
ATOM 670 C C . SER A 1 84 ? -14.045 -1.663 12.670 1.00 98.19 84 SER A C 1
ATOM 672 O O . SER A 1 84 ? -13.320 -1.996 11.735 1.00 98.19 84 SER A O 1
ATOM 674 N N . ALA A 1 85 ? -15.248 -1.122 12.463 1.00 98.38 85 ALA A N 1
ATOM 675 C CA . ALA A 1 85 ? -15.770 -0.847 11.125 1.00 98.38 85 ALA A CA 1
ATOM 676 C C . ALA A 1 85 ? -14.929 0.212 10.389 1.00 98.38 85 ALA A C 1
ATOM 678 O O . ALA A 1 85 ? -14.620 0.045 9.208 1.00 98.38 85 ALA A O 1
ATOM 679 N N . MET A 1 86 ? -14.507 1.271 11.091 1.00 98.38 86 MET A N 1
ATOM 680 C CA . MET A 1 86 ? -13.622 2.294 10.530 1.00 98.38 86 MET A CA 1
ATOM 681 C C . MET A 1 86 ? -12.247 1.715 10.167 1.00 98.38 86 MET A C 1
ATOM 683 O O . MET A 1 86 ? -11.721 2.000 9.094 1.00 98.38 86 MET A O 1
ATOM 687 N N . GLU A 1 87 ? -11.678 0.864 11.022 1.00 98.38 87 GLU A N 1
ATOM 688 C CA . GLU A 1 87 ? -10.419 0.164 10.751 1.00 98.38 87 GLU A CA 1
ATOM 689 C C . GLU A 1 87 ? -10.529 -0.725 9.504 1.00 98.38 87 GLU A C 1
ATOM 691 O O . GLU A 1 87 ? -9.679 -0.652 8.618 1.00 98.38 87 GLU A O 1
ATOM 696 N N . GLN A 1 88 ? -11.614 -1.495 9.370 1.00 98.44 88 GLN A N 1
ATOM 697 C CA . GLN A 1 88 ? -11.878 -2.302 8.173 1.00 98.44 88 GLN A CA 1
ATOM 698 C C . GLN A 1 88 ? -11.989 -1.442 6.906 1.00 98.44 88 GLN A C 1
ATOM 700 O O . GLN A 1 88 ? -11.447 -1.809 5.861 1.00 98.44 88 GLN A O 1
ATOM 705 N N . GLN A 1 89 ? -12.643 -0.279 6.990 1.00 98.50 89 GLN A N 1
ATOM 706 C CA . GLN A 1 89 ? -12.735 0.659 5.872 1.00 98.50 89 GLN A CA 1
ATOM 707 C C . GLN A 1 89 ? -11.359 1.214 5.479 1.00 98.50 89 GLN A C 1
ATOM 709 O O . GLN A 1 89 ? -11.039 1.273 4.290 1.00 98.50 89 GLN A O 1
ATOM 714 N N . LEU A 1 90 ? -10.534 1.596 6.456 1.00 98.50 90 LEU A N 1
ATOM 715 C CA . LEU A 1 90 ? -9.177 2.089 6.211 1.00 98.50 90 LEU A CA 1
ATOM 716 C C . LEU A 1 90 ? -8.277 1.004 5.611 1.00 98.50 90 LEU A C 1
ATOM 718 O O . LEU A 1 90 ? -7.526 1.291 4.682 1.00 98.50 90 LEU A O 1
ATOM 722 N N . LEU A 1 91 ? -8.386 -0.244 6.073 1.00 98.50 91 LEU A N 1
ATOM 723 C CA . LEU A 1 91 ? -7.664 -1.377 5.488 1.00 98.50 91 LEU A CA 1
ATOM 724 C C . LEU A 1 91 ? -8.061 -1.610 4.026 1.00 98.50 91 LEU A C 1
ATOM 726 O O . LEU A 1 91 ? -7.187 -1.799 3.183 1.00 98.50 91 LEU A O 1
ATOM 730 N N . ALA A 1 92 ? -9.354 -1.525 3.700 1.00 98.38 92 ALA A N 1
ATOM 731 C CA . ALA A 1 92 ? -9.824 -1.637 2.320 1.00 98.38 92 ALA A CA 1
ATOM 732 C C . ALA A 1 92 ? -9.298 -0.495 1.428 1.00 98.38 92 ALA A C 1
ATOM 734 O O . ALA A 1 92 ? -8.896 -0.732 0.289 1.00 98.38 92 ALA A O 1
ATOM 735 N N . GLN A 1 93 ? -9.255 0.740 1.944 1.00 98.56 93 GLN A N 1
ATOM 736 C CA . GLN A 1 93 ? -8.660 1.876 1.229 1.00 98.56 93 GLN A CA 1
ATOM 737 C C . GLN A 1 93 ? -7.156 1.693 1.010 1.00 98.56 93 GLN A C 1
ATOM 739 O O . GLN A 1 93 ? -6.652 1.976 -0.076 1.00 98.56 93 GLN A O 1
ATOM 744 N N . LEU A 1 94 ? -6.442 1.201 2.023 1.00 98.56 94 LEU A N 1
ATOM 745 C CA . LEU A 1 94 ? -5.009 0.932 1.952 1.00 98.56 94 LEU A CA 1
ATOM 746 C C . LEU A 1 94 ? -4.709 -0.140 0.899 1.00 98.56 94 LEU A C 1
ATOM 748 O O . LEU A 1 94 ? -3.799 0.041 0.091 1.00 98.56 94 LEU A O 1
ATOM 752 N N . GLU A 1 95 ? -5.500 -1.212 0.856 1.00 98.44 95 GLU A N 1
ATOM 753 C CA . GLU A 1 95 ? -5.365 -2.247 -0.169 1.00 98.44 95 GLU A CA 1
ATOM 754 C C . GLU A 1 95 ? -5.642 -1.691 -1.572 1.00 98.44 95 GLU A C 1
ATOM 756 O O . GLU A 1 95 ? -4.830 -1.867 -2.477 1.00 98.44 95 GLU A O 1
ATOM 761 N N . GLY A 1 96 ? -6.696 -0.885 -1.734 1.00 98.38 96 GLY A N 1
ATOM 762 C CA . GLY A 1 96 ? -6.972 -0.207 -3.002 1.00 98.38 96 GLY A CA 1
ATOM 763 C C . GLY A 1 96 ? -5.844 0.729 -3.459 1.00 98.38 96 GLY A C 1
ATOM 764 O O . GLY A 1 96 ? -5.569 0.833 -4.655 1.00 98.38 96 GLY A O 1
ATOM 765 N N . LEU A 1 97 ? -5.154 1.400 -2.531 1.00 98.25 97 LEU A N 1
ATOM 766 C CA . LEU A 1 97 ? -3.982 2.224 -2.848 1.00 98.25 97 LEU A CA 1
ATOM 767 C C . LEU A 1 97 ? -2.759 1.378 -3.221 1.00 98.25 97 LEU A C 1
ATOM 769 O O . LEU A 1 97 ? -2.030 1.745 -4.144 1.00 98.25 97 LEU A O 1
ATOM 773 N N . LYS A 1 98 ? -2.533 0.245 -2.548 1.00 98.44 98 LYS A N 1
ATOM 774 C CA . LYS A 1 98 ? -1.469 -0.701 -2.918 1.00 98.44 98 LYS A CA 1
ATOM 775 C C . LYS A 1 98 ? -1.674 -1.243 -4.326 1.00 98.44 98 LYS A C 1
ATOM 777 O O . LYS A 1 98 ? -0.721 -1.242 -5.105 1.00 98.44 98 LYS A O 1
ATOM 782 N N . ASP A 1 99 ? -2.902 -1.620 -4.669 1.00 98.25 99 ASP A N 1
ATOM 783 C CA . ASP A 1 99 ? -3.253 -2.085 -6.010 1.00 98.25 99 ASP A CA 1
ATOM 784 C C . ASP A 1 99 ? -2.993 -0.999 -7.058 1.00 98.25 99 ASP A C 1
ATOM 786 O O . ASP A 1 99 ? -2.337 -1.251 -8.070 1.00 98.25 99 ASP A O 1
ATOM 790 N N . GLN A 1 100 ? -3.406 0.245 -6.794 1.00 98.44 100 GLN A N 1
ATOM 791 C CA . GLN A 1 100 ? -3.120 1.375 -7.684 1.00 98.44 100 GLN A CA 1
ATOM 792 C C . GLN A 1 100 ? -1.616 1.609 -7.869 1.00 98.44 100 GLN A C 1
ATOM 794 O O . GLN A 1 100 ? -1.162 1.835 -8.992 1.00 98.44 100 GLN A O 1
ATOM 799 N N . CYS A 1 101 ? -0.827 1.543 -6.795 1.00 98.06 101 CYS A N 1
ATOM 800 C CA . CYS A 1 101 ? 0.628 1.654 -6.871 1.00 98.06 101 CYS A CA 1
ATOM 801 C C . CYS A 1 101 ? 1.252 0.497 -7.665 1.00 98.06 101 CYS A C 1
ATOM 803 O O . CYS A 1 101 ? 2.157 0.730 -8.465 1.00 98.06 101 CYS A O 1
ATOM 805 N N . SER A 1 102 ? 0.752 -0.728 -7.491 1.00 98.38 102 SER A N 1
ATOM 806 C CA . SER A 1 102 ? 1.188 -1.911 -8.240 1.00 98.38 102 SER A CA 1
ATOM 807 C C . SER A 1 102 ? 0.919 -1.760 -9.744 1.00 98.38 102 SER A C 1
ATOM 809 O O . SER A 1 102 ? 1.819 -1.947 -10.567 1.00 98.38 102 SER A O 1
ATOM 811 N N . ILE A 1 103 ? -0.286 -1.313 -10.113 1.00 98.00 103 ILE A N 1
ATOM 812 C CA . ILE A 1 103 ? -0.673 -1.056 -11.509 1.00 98.00 103 ILE A CA 1
ATOM 813 C C . ILE A 1 103 ? 0.186 0.056 -12.121 1.00 98.00 103 ILE A C 1
ATOM 815 O O . ILE A 1 103 ? 0.700 -0.083 -13.226 1.00 98.00 103 ILE A O 1
ATOM 819 N N . ARG A 1 104 ? 0.403 1.160 -11.399 1.00 98.19 104 ARG A N 1
ATOM 820 C CA . ARG A 1 104 ? 1.271 2.245 -11.885 1.00 98.19 104 ARG A CA 1
ATOM 821 C C . ARG A 1 104 ? 2.716 1.789 -12.058 1.00 98.19 104 ARG A C 1
ATOM 823 O O . ARG A 1 104 ? 3.362 2.191 -13.019 1.00 98.19 104 ARG A O 1
ATOM 830 N N . LYS A 1 105 ? 3.224 0.946 -11.156 1.00 98.44 105 LYS A N 1
ATOM 831 C CA . LYS A 1 105 ? 4.578 0.388 -11.247 1.00 98.44 105 LYS A CA 1
ATOM 832 C C . LYS A 1 105 ? 4.741 -0.501 -12.481 1.00 98.44 105 LYS A C 1
ATOM 834 O O . LYS A 1 105 ? 5.739 -0.363 -13.178 1.00 98.44 105 LYS A O 1
ATOM 839 N N . THR A 1 106 ? 3.777 -1.382 -12.745 1.00 98.06 106 THR A N 1
ATOM 840 C CA . THR A 1 106 ? 3.796 -2.258 -13.930 1.00 98.06 106 THR A CA 1
ATOM 841 C C . THR A 1 106 ? 3.681 -1.449 -15.219 1.00 98.06 106 THR A C 1
ATOM 843 O O . THR A 1 106 ? 4.546 -1.568 -16.075 1.00 98.06 106 THR A O 1
ATOM 846 N N . SER A 1 107 ? 2.737 -0.507 -15.297 1.00 98.31 107 SER A N 1
ATOM 847 C CA . SER A 1 107 ? 2.621 0.410 -16.441 1.00 98.31 107 SER A CA 1
ATOM 848 C C . SER A 1 107 ? 3.897 1.227 -16.686 1.00 98.31 107 SER A C 1
ATOM 850 O O . SER A 1 107 ? 4.322 1.383 -17.829 1.00 98.31 107 SER A O 1
ATOM 852 N N . LEU A 1 108 ? 4.548 1.728 -15.632 1.00 98.38 108 LEU A N 1
ATOM 853 C CA . LEU A 1 108 ? 5.824 2.430 -15.775 1.00 98.38 108 LEU A CA 1
ATOM 854 C C . LEU A 1 108 ? 6.925 1.498 -16.294 1.00 98.38 108 LEU A C 1
ATOM 856 O O . LEU A 1 108 ? 7.716 1.909 -17.139 1.00 98.38 108 LEU A O 1
ATOM 860 N N . GLN A 1 109 ? 6.974 0.258 -15.810 1.00 98.50 109 GLN A N 1
ATOM 861 C CA . GLN A 1 109 ? 7.925 -0.743 -16.284 1.00 98.50 109 GLN A CA 1
ATOM 862 C C . GLN A 1 109 ? 7.716 -1.062 -17.774 1.00 98.50 109 GLN A C 1
ATOM 864 O O . GLN A 1 109 ? 8.698 -1.118 -18.511 1.00 98.50 109 GLN A O 1
ATOM 869 N N . ASP A 1 110 ? 6.469 -1.158 -18.237 1.00 98.44 110 ASP A N 1
ATOM 870 C CA . ASP A 1 110 ? 6.144 -1.354 -19.657 1.00 98.44 110 ASP A CA 1
ATOM 871 C C . ASP A 1 110 ? 6.602 -0.159 -20.515 1.00 98.44 110 ASP A C 1
ATOM 873 O O . ASP A 1 110 ? 7.161 -0.328 -21.603 1.00 98.44 110 ASP A O 1
ATOM 877 N N . HIS A 1 111 ? 6.425 1.072 -20.017 1.00 98.38 111 HIS A N 1
ATOM 878 C CA . HIS A 1 111 ? 6.933 2.273 -20.687 1.00 98.38 111 HIS A CA 1
ATOM 879 C C . HIS A 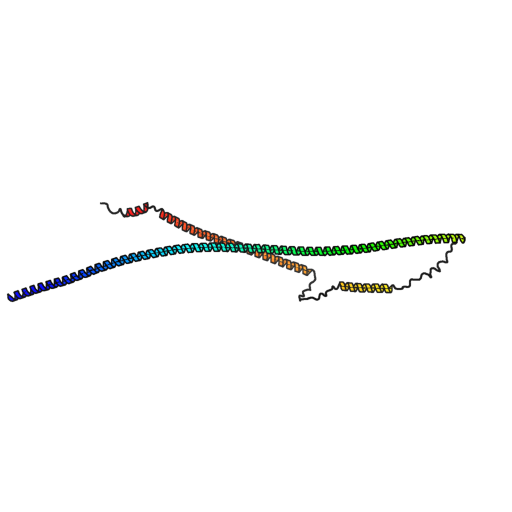1 111 ? 8.462 2.310 -20.744 1.00 98.38 111 HIS A C 1
ATOM 881 O O . HIS A 1 111 ? 9.020 2.704 -21.768 1.00 98.38 111 HIS A O 1
ATOM 887 N N . VAL A 1 112 ? 9.148 1.888 -19.679 1.00 98.50 112 VAL A N 1
ATOM 888 C CA . VAL A 1 112 ? 10.615 1.785 -19.662 1.00 98.50 112 VAL A CA 1
ATOM 889 C C . VAL A 1 112 ? 11.093 0.771 -20.699 1.00 98.50 112 VAL A C 1
ATOM 891 O O . VAL A 1 112 ? 11.957 1.110 -21.501 1.00 98.50 112 VAL A O 1
ATOM 894 N N . GLN A 1 113 ? 10.480 -0.413 -20.764 1.00 98.44 113 GLN A N 1
ATOM 895 C CA . GLN A 1 113 ? 10.807 -1.425 -21.776 1.00 98.44 113 GLN A CA 1
ATOM 896 C C . GLN A 1 113 ? 10.550 -0.915 -23.201 1.00 98.44 113 GLN A C 1
ATOM 898 O O . GLN A 1 113 ? 11.373 -1.104 -24.095 1.00 98.44 113 GLN A O 1
ATOM 903 N N . SER A 1 114 ? 9.443 -0.198 -23.412 1.00 98.50 114 SER A N 1
ATOM 904 C CA . SER A 1 114 ? 9.140 0.431 -24.705 1.00 98.50 114 SER A CA 1
ATOM 905 C C . SER A 1 114 ? 10.200 1.470 -25.093 1.00 98.50 114 SER A C 1
ATOM 907 O O . SER A 1 114 ? 10.634 1.524 -26.243 1.00 98.50 114 SER A O 1
ATOM 909 N N . LEU A 1 115 ? 10.663 2.280 -24.134 1.00 98.62 115 LEU A N 1
ATOM 910 C CA . LEU A 1 115 ? 11.748 3.242 -24.349 1.00 98.62 115 LEU A CA 1
ATOM 911 C C . LEU A 1 115 ? 13.087 2.555 -24.635 1.00 98.62 115 LEU A C 1
ATOM 913 O O . LEU A 1 115 ? 13.853 3.055 -25.454 1.00 98.62 115 LEU A O 1
ATOM 917 N N . GLU A 1 116 ? 13.386 1.440 -23.973 1.00 98.38 116 GLU A N 1
ATOM 918 C CA . GLU A 1 116 ? 14.585 0.638 -24.241 1.00 98.38 116 GLU A CA 1
ATOM 919 C C . GLU A 1 116 ? 14.566 0.064 -25.663 1.00 98.38 116 GLU A C 1
ATOM 921 O O . GLU A 1 116 ? 15.567 0.187 -26.370 1.00 98.38 116 GLU A O 1
ATOM 926 N N . SER A 1 117 ? 13.419 -0.447 -26.126 1.00 98.31 117 SER A N 1
ATOM 927 C CA . SER A 1 117 ? 13.237 -0.894 -27.516 1.00 98.31 117 SER A CA 1
ATOM 928 C C . SER A 1 117 ? 13.480 0.240 -28.511 1.00 98.31 117 SER A C 1
ATOM 930 O O . SER A 1 117 ? 14.295 0.106 -29.420 1.00 98.31 117 SER A O 1
ATOM 932 N N . LEU A 1 118 ? 12.847 1.400 -28.303 1.00 98.44 118 LEU A N 1
ATOM 933 C CA . LEU A 1 118 ? 13.024 2.562 -29.181 1.00 98.44 118 LEU A CA 1
ATOM 934 C C . LEU A 1 118 ? 14.471 3.074 -29.194 1.00 98.44 118 LEU A C 1
ATOM 936 O O . LEU A 1 118 ? 14.972 3.489 -30.237 1.00 98.44 118 LEU A O 1
ATOM 940 N N . LYS A 1 119 ? 15.168 3.037 -28.052 1.00 98.50 119 LYS A N 1
ATOM 941 C CA . LYS A 1 119 ? 16.598 3.376 -27.982 1.00 98.50 119 LYS A CA 1
ATOM 942 C C . LYS A 1 119 ? 17.450 2.400 -28.790 1.00 98.50 119 LYS A C 1
ATOM 944 O O . LYS A 1 119 ? 18.361 2.847 -29.484 1.00 98.50 119 LYS A O 1
ATOM 949 N N . ALA A 1 120 ? 17.159 1.101 -28.722 1.00 98.38 120 ALA A N 1
ATOM 950 C CA . ALA A 1 120 ? 17.856 0.092 -29.515 1.00 98.38 120 ALA A CA 1
ATOM 951 C C . ALA A 1 120 ? 17.600 0.281 -31.021 1.00 98.38 120 ALA A C 1
ATOM 953 O O . ALA A 1 120 ? 18.539 0.252 -31.814 1.00 98.38 120 ALA A O 1
ATOM 954 N N . GLU A 1 121 ? 16.356 0.556 -31.418 1.00 98.44 121 GLU A N 1
ATOM 955 C CA . GLU A 1 121 ? 16.009 0.875 -32.808 1.00 98.44 121 GLU A CA 1
ATOM 956 C C . GLU A 1 121 ? 16.737 2.129 -33.308 1.00 98.44 121 GLU A C 1
ATOM 958 O O . GLU A 1 121 ? 17.306 2.122 -34.401 1.00 98.44 121 GLU A O 1
ATOM 963 N N . LEU A 1 122 ? 16.785 3.190 -32.497 1.00 98.38 122 LEU A N 1
ATOM 964 C CA . LEU A 1 122 ? 17.507 4.414 -32.836 1.00 98.38 122 LEU A CA 1
ATOM 965 C C . LEU A 1 122 ? 19.010 4.161 -33.009 1.00 98.38 122 LEU A C 1
ATOM 967 O O . LEU A 1 122 ? 19.608 4.711 -33.935 1.00 98.38 122 LEU A O 1
ATOM 971 N N . ALA A 1 123 ? 19.613 3.333 -32.152 1.00 98.50 123 ALA A N 1
ATOM 972 C CA . ALA A 1 123 ? 21.015 2.942 -32.281 1.00 98.50 123 ALA A CA 1
ATOM 973 C C . ALA A 1 123 ? 21.259 2.217 -33.612 1.00 98.50 123 ALA A C 1
ATOM 975 O O . ALA A 1 123 ? 22.096 2.654 -34.395 1.00 98.50 123 ALA A O 1
ATOM 976 N N . LEU A 1 124 ? 20.436 1.215 -33.946 1.00 98.50 124 LEU A N 1
ATOM 977 C CA . LEU A 1 124 ? 20.537 0.488 -35.217 1.00 98.50 124 LEU A CA 1
ATOM 978 C C . LEU A 1 124 ? 20.380 1.398 -36.442 1.00 98.50 124 LEU A C 1
ATOM 980 O O . LEU A 1 124 ? 21.075 1.226 -37.444 1.00 98.50 124 LEU A O 1
ATOM 984 N N . VAL A 1 125 ? 19.452 2.357 -36.397 1.00 98.56 125 VAL A N 1
ATOM 985 C CA . VAL A 1 125 ? 19.263 3.330 -37.484 1.00 98.56 125 VAL A CA 1
ATOM 986 C C . VAL A 1 125 ? 20.456 4.278 -37.582 1.00 98.56 125 VAL A C 1
ATOM 988 O O . VAL A 1 125 ? 20.886 4.604 -38.688 1.00 98.56 125 VAL A O 1
ATOM 991 N N . THR A 1 126 ? 21.015 4.695 -36.448 1.00 98.62 126 THR A N 1
ATOM 992 C CA . THR A 1 126 ? 22.199 5.559 -36.409 1.00 98.62 126 THR A CA 1
ATOM 993 C C . THR A 1 126 ? 23.414 4.837 -36.980 1.00 98.62 126 THR A C 1
ATOM 995 O O . THR A 1 126 ? 24.078 5.389 -37.853 1.00 98.62 126 THR A O 1
ATOM 998 N N . ASP A 1 127 ? 23.646 3.586 -36.588 1.00 98.56 127 ASP A N 1
ATOM 999 C CA . ASP A 1 127 ? 24.738 2.763 -37.112 1.00 98.56 127 ASP A CA 1
ATOM 1000 C C . ASP A 1 127 ? 24.614 2.598 -38.631 1.00 98.56 127 ASP A C 1
ATOM 1002 O O . ASP A 1 127 ? 25.554 2.895 -39.371 1.00 98.56 127 ASP A O 1
ATOM 1006 N N . LYS A 1 128 ? 23.418 2.246 -39.124 1.00 98.50 128 LYS A N 1
ATOM 1007 C CA . LYS A 1 128 ? 23.137 2.171 -40.569 1.00 98.50 128 LYS A CA 1
ATOM 1008 C C . LYS A 1 128 ? 23.378 3.500 -41.283 1.00 98.50 128 LYS A C 1
ATOM 1010 O O . LYS A 1 128 ? 23.924 3.499 -42.383 1.00 98.50 128 LYS A O 1
ATOM 1015 N N . ARG A 1 129 ? 22.994 4.632 -40.682 1.00 98.56 129 ARG A N 1
ATOM 1016 C CA . ARG A 1 129 ? 23.267 5.961 -41.247 1.00 98.56 129 ARG A CA 1
ATOM 1017 C C . ARG A 1 129 ? 24.770 6.195 -41.370 1.00 98.56 129 ARG A C 1
ATOM 1019 O O . ARG A 1 129 ? 25.222 6.568 -42.444 1.00 98.56 129 ARG A O 1
ATOM 1026 N N . THR A 1 130 ? 25.533 5.934 -40.309 1.00 98.50 130 THR A N 1
ATOM 1027 C CA . THR A 1 130 ? 26.992 6.127 -40.325 1.00 98.50 130 THR A CA 1
ATOM 1028 C C . THR A 1 130 ? 27.694 5.214 -41.331 1.00 98.50 130 THR A C 1
ATOM 1030 O O . THR A 1 130 ? 28.667 5.626 -41.960 1.00 98.50 130 THR A O 1
ATOM 1033 N N . ASP A 1 131 ? 27.190 3.995 -41.543 1.00 98.56 131 ASP A N 1
ATOM 1034 C CA . ASP A 1 131 ? 27.700 3.105 -42.586 1.00 98.56 131 ASP A CA 1
ATOM 1035 C C . ASP A 1 131 ? 27.432 3.645 -43.995 1.00 98.56 131 ASP A C 1
ATOM 1037 O O . ASP A 1 131 ? 28.338 3.699 -44.828 1.00 98.56 131 ASP A O 1
ATOM 1041 N N . LEU A 1 132 ? 26.211 4.121 -44.248 1.00 98.44 132 LEU A N 1
ATOM 1042 C CA . LEU A 1 132 ? 25.863 4.751 -45.520 1.00 98.44 132 LEU A CA 1
ATOM 1043 C C . LEU A 1 132 ? 26.672 6.029 -45.770 1.00 98.44 132 LEU A C 1
ATOM 1045 O O . LEU A 1 132 ? 27.131 6.236 -46.891 1.00 98.44 132 LEU A O 1
ATOM 1049 N N . GLU A 1 133 ? 26.893 6.851 -44.744 1.00 98.50 133 GLU A N 1
ATOM 1050 C CA . GLU A 1 133 ? 27.766 8.029 -44.813 1.00 98.50 133 GLU A CA 1
ATOM 1051 C C . GLU A 1 133 ? 29.202 7.627 -45.188 1.00 98.50 133 GLU A C 1
ATOM 1053 O O . GLU A 1 133 ? 29.785 8.216 -46.097 1.00 98.50 133 GLU A O 1
ATOM 1058 N N . ARG A 1 134 ? 29.756 6.570 -44.574 1.00 98.62 134 ARG A N 1
ATOM 1059 C CA . ARG A 1 134 ? 31.096 6.053 -44.904 1.00 98.62 134 ARG A CA 1
ATOM 1060 C C . ARG A 1 134 ? 31.183 5.554 -46.346 1.00 98.62 134 ARG A C 1
ATOM 1062 O O . ARG A 1 134 ? 32.137 5.874 -47.051 1.00 98.62 134 ARG A O 1
ATOM 1069 N N . ARG A 1 135 ? 30.184 4.793 -46.801 1.00 98.50 135 ARG A N 1
ATOM 1070 C CA . ARG A 1 135 ? 30.110 4.285 -48.181 1.00 98.50 135 ARG A CA 1
ATOM 1071 C C . ARG A 1 135 ? 29.987 5.415 -49.199 1.00 98.50 135 ARG A C 1
ATOM 1073 O O . ARG A 1 135 ? 30.622 5.356 -50.248 1.00 98.50 135 ARG A O 1
ATOM 1080 N N . LEU A 1 136 ? 29.198 6.443 -48.886 1.00 98.31 136 LEU A N 1
ATOM 1081 C CA . LEU A 1 136 ? 29.069 7.633 -49.723 1.00 98.31 136 LEU A CA 1
ATOM 1082 C C . LEU A 1 136 ? 30.405 8.373 -49.839 1.00 98.31 136 LEU A C 1
ATOM 1084 O O . LEU A 1 136 ? 30.800 8.715 -50.948 1.00 98.31 136 LEU A O 1
ATOM 1088 N N . MET A 1 137 ? 31.116 8.569 -48.724 1.00 98.38 137 MET A N 1
ATOM 1089 C CA . MET A 1 137 ? 32.447 9.184 -48.728 1.00 98.38 137 MET A CA 1
ATOM 1090 C C . MET A 1 137 ? 33.446 8.389 -49.575 1.00 98.38 137 MET A C 1
ATOM 1092 O O . MET A 1 137 ? 34.143 8.986 -50.389 1.00 98.38 137 MET A O 1
ATOM 1096 N N . GLY A 1 138 ? 33.465 7.057 -49.449 1.00 98.31 138 GLY A N 1
ATOM 1097 C CA . GLY A 1 138 ? 34.293 6.197 -50.302 1.00 98.31 138 GLY A CA 1
ATOM 1098 C C . GLY A 1 138 ? 33.964 6.367 -51.788 1.00 98.31 138 GLY A C 1
ATOM 1099 O O . GLY A 1 138 ? 34.852 6.614 -52.594 1.00 98.31 138 GLY A O 1
ATOM 1100 N N . SER A 1 139 ? 32.677 6.361 -52.148 1.00 97.94 139 SER A N 1
ATOM 1101 C CA . SER A 1 139 ? 32.252 6.573 -53.537 1.00 97.94 139 SER A CA 1
ATOM 1102 C C . SER A 1 139 ? 32.586 7.972 -54.072 1.00 97.94 139 SER A C 1
ATOM 1104 O O . SER A 1 139 ? 32.817 8.113 -55.274 1.00 97.94 139 SER A O 1
ATOM 1106 N N . LEU A 1 140 ? 32.577 9.005 -53.224 1.00 98.31 140 LEU A N 1
ATOM 1107 C CA . LEU A 1 140 ? 33.005 10.353 -53.606 1.00 98.31 140 LEU A CA 1
ATOM 1108 C C . LEU A 1 140 ? 34.512 10.395 -53.867 1.00 98.31 140 LEU A C 1
ATOM 1110 O O . LEU A 1 140 ? 34.921 10.942 -54.886 1.00 98.31 140 LEU A O 1
ATOM 1114 N N . GLN A 1 141 ? 35.312 9.756 -53.013 1.00 98.38 141 GLN A N 1
ATOM 1115 C CA . GLN A 1 141 ? 36.756 9.645 -53.207 1.00 98.38 141 GLN A CA 1
ATOM 1116 C C . GLN A 1 141 ? 37.100 8.861 -54.483 1.00 98.38 141 GLN A C 1
ATOM 1118 O O . GLN A 1 141 ? 37.951 9.287 -55.260 1.00 98.38 141 GLN A O 1
ATOM 1123 N N . ASP A 1 142 ? 36.402 7.757 -54.757 1.00 98.06 142 ASP A N 1
ATOM 1124 C CA . ASP A 1 142 ? 36.575 6.998 -56.001 1.00 98.06 142 ASP A CA 1
ATOM 1125 C C . ASP A 1 142 ? 36.229 7.846 -57.230 1.00 98.06 142 ASP A C 1
ATOM 1127 O O . ASP A 1 142 ? 36.942 7.821 -58.233 1.00 98.06 142 ASP A O 1
ATOM 1131 N N . LYS A 1 143 ? 35.157 8.646 -57.150 1.00 98.38 143 LYS A N 1
ATOM 1132 C CA . LYS A 1 143 ? 34.796 9.597 -58.206 1.00 98.38 143 LYS A CA 1
ATOM 1133 C C . LYS A 1 143 ? 35.895 10.641 -58.423 1.00 98.38 143 LYS A C 1
ATOM 1135 O O . LYS A 1 143 ? 36.210 10.927 -59.574 1.00 98.38 143 LYS A O 1
ATOM 1140 N N . GLU A 1 144 ? 36.446 11.217 -57.359 1.00 98.31 144 GLU A N 1
ATOM 1141 C CA . GLU A 1 144 ? 37.540 12.195 -57.438 1.00 98.31 144 GLU A CA 1
ATOM 1142 C C . GLU A 1 144 ? 38.795 11.578 -58.072 1.00 98.31 144 GLU A C 1
ATOM 1144 O O . GLU A 1 144 ? 39.363 12.163 -58.991 1.00 98.31 144 GLU A O 1
ATOM 1149 N N . ASN A 1 145 ? 39.157 10.353 -57.681 1.00 98.38 145 ASN A N 1
ATOM 1150 C CA . ASN A 1 145 ? 40.268 9.610 -58.282 1.00 98.38 145 ASN A CA 1
ATOM 1151 C C . ASN A 1 145 ? 40.046 9.351 -59.781 1.00 98.38 145 ASN A C 1
ATOM 1153 O O . ASN A 1 145 ? 40.953 9.542 -60.589 1.00 98.38 145 ASN A O 1
ATOM 1157 N N . LEU A 1 146 ? 38.838 8.929 -60.172 1.00 98.00 146 LEU A N 1
ATOM 1158 C CA . LEU A 1 146 ? 38.490 8.711 -61.579 1.00 98.00 146 LEU A CA 1
ATOM 1159 C C . LEU A 1 146 ? 38.486 10.017 -62.380 1.00 98.00 146 LEU A C 1
ATOM 1161 O O . LEU A 1 146 ? 38.887 10.018 -63.541 1.00 98.00 146 LEU A O 1
ATOM 1165 N N . MET A 1 147 ? 38.053 11.126 -61.777 1.00 98.19 147 MET A N 1
ATOM 1166 C CA . MET A 1 147 ? 38.148 12.448 -62.395 1.00 98.19 147 MET A CA 1
ATOM 1167 C C . MET A 1 147 ? 39.606 12.852 -62.624 1.00 98.19 147 MET A C 1
ATOM 1169 O O . MET A 1 147 ? 39.929 13.289 -63.722 1.00 98.19 147 MET A O 1
ATOM 1173 N N . GLN A 1 148 ? 40.491 12.637 -61.646 1.00 98.19 148 GLN A N 1
ATOM 1174 C CA . GLN A 1 148 ? 41.920 12.899 -61.813 1.00 98.19 148 GLN A CA 1
ATOM 1175 C C . GLN A 1 148 ? 42.524 12.035 -62.934 1.00 98.19 148 GLN A C 1
ATOM 1177 O O . GLN A 1 148 ? 43.214 12.550 -63.808 1.00 98.19 148 GLN A O 1
ATOM 1182 N N . GLN A 1 149 ? 42.218 10.733 -62.968 1.00 98.19 149 GLN A N 1
ATOM 1183 C CA . GLN A 1 149 ? 42.673 9.847 -64.050 1.00 98.19 149 GLN A CA 1
ATOM 1184 C C . GLN A 1 149 ? 42.153 10.293 -65.421 1.00 98.19 149 GLN A C 1
ATOM 1186 O O . GLN A 1 149 ? 42.861 10.190 -66.422 1.00 98.19 149 GLN A O 1
ATOM 1191 N N . LEU A 1 150 ? 40.915 10.791 -65.480 1.00 98.31 150 LEU A N 1
ATOM 1192 C CA . LEU A 1 150 ? 40.333 11.339 -66.699 1.00 98.31 150 LEU A CA 1
ATOM 1193 C C . LEU A 1 150 ? 41.063 12.614 -67.148 1.00 98.31 150 LEU A C 1
ATOM 1195 O O . LEU A 1 150 ? 41.311 12.773 -68.341 1.00 98.31 150 LEU A O 1
ATOM 1199 N N . GLU A 1 151 ? 41.417 13.507 -66.223 1.00 98.19 151 GLU A N 1
ATOM 1200 C CA . GLU A 1 151 ? 42.213 14.709 -66.505 1.00 98.19 151 GLU A CA 1
ATOM 1201 C C . GLU A 1 151 ? 43.606 14.345 -67.038 1.00 98.19 151 GLU A C 1
ATOM 1203 O O . GLU A 1 151 ? 43.988 14.812 -68.110 1.00 98.19 151 GLU A O 1
ATOM 1208 N N . GLU A 1 152 ? 44.314 13.423 -66.383 1.00 98.00 152 GLU A N 1
ATOM 1209 C CA . GLU A 1 152 ? 45.629 12.939 -66.827 1.00 98.00 152 GLU A CA 1
ATOM 1210 C C . GLU A 1 152 ? 45.567 12.270 -68.212 1.00 98.00 152 GLU A C 1
ATOM 1212 O O . GLU A 1 152 ? 46.438 12.479 -69.064 1.00 98.00 152 GLU A O 1
ATOM 1217 N N . ALA A 1 153 ? 44.521 11.478 -68.474 1.00 97.69 153 ALA A N 1
ATOM 1218 C CA . ALA A 1 153 ? 44.291 10.874 -69.782 1.00 97.69 153 ALA A CA 1
ATOM 1219 C C . ALA A 1 153 ? 43.994 11.931 -70.858 1.00 97.69 153 ALA A C 1
ATOM 1221 O O . ALA A 1 153 ? 44.499 11.820 -71.976 1.00 97.69 153 ALA A O 1
ATOM 1222 N N . ASN A 1 154 ? 43.226 12.974 -70.531 1.00 98.19 154 ASN A N 1
ATOM 1223 C CA . ASN A 1 154 ? 42.981 14.095 -71.438 1.00 98.19 154 ASN A CA 1
ATOM 1224 C C . ASN A 1 154 ? 44.275 14.866 -71.744 1.00 98.19 154 ASN A C 1
ATOM 1226 O O . ASN A 1 154 ? 44.549 15.136 -72.913 1.00 98.19 154 ASN A O 1
ATOM 1230 N N . ASP A 1 155 ? 45.114 15.144 -70.744 1.00 98.06 155 ASP A N 1
ATOM 1231 C CA . ASP A 1 155 ? 46.421 15.787 -70.945 1.00 98.06 155 ASP A CA 1
ATOM 1232 C C . ASP A 1 155 ? 47.336 14.938 -71.841 1.00 98.06 155 ASP A C 1
ATOM 1234 O O . ASP A 1 155 ? 48.007 15.454 -72.743 1.00 98.06 155 ASP A O 1
ATOM 1238 N N . ARG A 1 156 ? 47.319 13.611 -71.652 1.00 98.12 156 ARG A N 1
ATOM 1239 C CA . ARG A 1 156 ? 48.023 12.652 -72.516 1.00 98.12 156 ARG A CA 1
ATOM 1240 C C . ARG A 1 156 ? 47.522 12.726 -73.960 1.00 98.12 156 ARG A C 1
ATOM 1242 O O . ARG A 1 156 ? 48.347 12.737 -74.874 1.00 98.12 156 ARG A O 1
ATOM 1249 N N . ILE A 1 157 ? 46.205 12.777 -74.171 1.00 97.94 157 ILE A N 1
ATOM 1250 C CA . ILE A 1 157 ? 45.596 12.911 -75.504 1.00 97.94 157 ILE A CA 1
ATOM 1251 C C . ILE A 1 157 ? 46.058 14.212 -76.158 1.00 97.94 157 ILE A C 1
ATOM 1253 O O . ILE A 1 157 ? 46.572 14.171 -77.272 1.00 97.94 157 ILE A O 1
ATOM 1257 N N . VAL A 1 158 ? 45.975 15.344 -75.456 1.00 98.06 158 VAL A N 1
ATOM 1258 C CA . VAL A 1 158 ? 46.410 16.651 -75.978 1.00 98.06 158 VAL A CA 1
ATOM 1259 C C . VAL A 1 158 ? 47.896 16.638 -76.357 1.00 98.06 158 VAL A C 1
ATOM 1261 O O . VAL A 1 158 ? 48.280 17.165 -77.405 1.00 98.06 158 VAL A O 1
ATOM 1264 N N . ALA A 1 159 ? 48.749 16.009 -75.544 1.00 97.56 159 ALA A N 1
ATOM 1265 C CA . ALA A 1 159 ? 50.169 15.860 -75.855 1.00 97.56 159 ALA A CA 1
ATOM 1266 C C . ALA A 1 159 ? 50.403 15.018 -77.122 1.00 97.56 159 ALA A C 1
ATOM 1268 O O . ALA A 1 159 ? 51.207 15.403 -77.975 1.00 97.56 159 ALA A O 1
ATOM 1269 N N . LEU A 1 160 ? 49.680 13.904 -77.275 1.00 97.44 160 LEU A N 1
ATOM 1270 C CA . LEU A 1 160 ? 49.750 13.053 -78.466 1.00 97.44 160 LEU A CA 1
ATOM 1271 C C . LEU A 1 160 ? 49.216 13.767 -79.716 1.00 97.44 160 LEU A C 1
ATOM 1273 O O . LEU A 1 160 ? 49.836 13.684 -80.772 1.00 97.44 160 LEU A O 1
ATOM 1277 N N . GLU A 1 161 ? 48.121 14.521 -79.610 1.00 97.12 161 GLU A N 1
ATOM 1278 C CA . GLU A 1 161 ? 47.590 15.337 -80.709 1.00 97.12 161 GLU A CA 1
ATOM 1279 C C . GLU A 1 161 ? 48.593 16.400 -81.168 1.00 97.12 161 GLU A C 1
ATOM 1281 O O . GLU A 1 161 ? 48.723 16.671 -82.365 1.00 97.12 161 GLU A O 1
ATOM 1286 N N . ARG A 1 162 ? 49.329 17.007 -80.230 1.00 97.44 162 ARG A N 1
ATOM 1287 C CA . ARG A 1 162 ? 50.404 17.949 -80.554 1.00 97.44 162 ARG A CA 1
ATOM 1288 C C . ARG A 1 162 ? 51.559 17.254 -81.275 1.00 97.44 162 ARG A C 1
ATOM 1290 O O . ARG A 1 162 ? 52.002 17.759 -82.303 1.00 97.44 162 ARG A O 1
ATOM 1297 N N . GLN A 1 163 ? 52.013 16.105 -80.773 1.00 97.31 163 GLN A N 1
ATOM 1298 C CA . GLN A 1 163 ? 53.061 15.314 -81.426 1.00 97.31 163 GLN A CA 1
ATOM 1299 C C . GLN A 1 163 ? 52.650 14.877 -82.835 1.00 97.31 163 GLN A C 1
ATOM 1301 O O . GLN A 1 163 ? 53.462 14.951 -83.752 1.00 97.31 163 GLN A O 1
ATOM 1306 N N . LEU A 1 164 ? 51.389 14.480 -83.029 1.00 97.25 164 LEU A N 1
ATOM 1307 C CA . LEU A 1 164 ? 50.854 14.130 -84.343 1.00 97.25 164 LEU A CA 1
ATOM 1308 C C . LEU A 1 164 ? 50.944 15.317 -85.310 1.00 97.25 164 LEU A C 1
ATOM 1310 O O . LEU A 1 164 ? 51.496 15.167 -86.394 1.00 97.25 164 LEU A O 1
ATOM 1314 N N . LYS A 1 165 ? 50.495 16.510 -84.899 1.00 97.06 165 LYS A N 1
ATOM 1315 C CA . LYS A 1 165 ? 50.590 17.733 -85.721 1.00 97.06 165 LYS A CA 1
ATOM 1316 C C . LYS A 1 165 ? 52.036 18.112 -86.051 1.00 97.06 165 LYS A C 1
ATOM 1318 O O . LYS A 1 165 ? 52.321 18.565 -87.158 1.00 97.06 165 LYS A O 1
ATOM 1323 N N . GLU A 1 166 ? 52.957 17.946 -85.103 1.00 97.06 166 GLU A N 1
ATOM 1324 C CA . GLU A 1 166 ? 54.390 18.185 -85.321 1.00 97.06 166 GLU A CA 1
ATOM 1325 C C . GLU A 1 166 ? 54.974 17.180 -86.332 1.00 97.06 166 GLU A C 1
ATOM 1327 O O . GLU A 1 166 ? 55.682 17.582 -87.255 1.00 97.06 166 GLU A O 1
ATOM 1332 N N . GLN A 1 167 ? 54.622 15.894 -86.225 1.00 96.69 167 GLN A N 1
ATOM 1333 C CA . GLN A 1 167 ? 55.011 14.856 -87.188 1.00 96.69 167 GLN A CA 1
ATOM 1334 C C . GLN A 1 167 ? 54.417 15.101 -88.582 1.00 96.69 167 GLN A C 1
ATOM 1336 O O . GLN A 1 167 ? 55.131 15.002 -89.577 1.00 96.69 167 GLN A O 1
ATOM 1341 N N . GLU A 1 168 ? 53.142 15.487 -88.673 1.00 96.88 168 GLU A N 1
ATOM 1342 C CA . GLU A 1 168 ? 52.494 15.886 -89.929 1.00 96.88 168 GLU A CA 1
ATOM 1343 C C . GLU A 1 168 ? 53.217 17.074 -90.579 1.00 96.88 168 GLU A C 1
ATOM 1345 O O . GLU A 1 168 ? 53.451 17.080 -91.790 1.00 96.88 168 GLU A O 1
ATOM 1350 N N . HIS A 1 169 ? 53.629 18.065 -89.780 1.00 96.69 169 HIS A N 1
ATOM 1351 C CA . HIS A 1 169 ? 54.413 19.198 -90.264 1.00 96.69 169 HIS A CA 1
ATOM 1352 C C . HIS A 1 169 ? 55.788 18.766 -90.793 1.00 96.69 169 HIS A C 1
ATOM 1354 O O . HIS A 1 169 ? 56.186 19.190 -91.880 1.00 96.69 169 HIS A O 1
ATOM 1360 N N . MET A 1 170 ? 56.495 17.894 -90.064 1.00 96.62 170 MET A N 1
ATOM 1361 C CA . MET A 1 170 ? 57.775 17.327 -90.501 1.00 96.62 170 MET A CA 1
ATOM 1362 C C . MET A 1 170 ? 57.627 16.549 -91.810 1.00 96.62 170 MET A C 1
ATOM 1364 O O . MET A 1 170 ? 58.384 16.796 -92.745 1.00 96.62 170 MET A O 1
ATOM 1368 N N . TYR A 1 171 ? 56.620 15.679 -91.912 1.00 95.81 171 TYR A N 1
ATOM 1369 C CA . TYR A 1 171 ? 56.319 14.924 -93.129 1.00 95.81 171 TYR A CA 1
ATOM 1370 C C . TYR A 1 171 ? 56.017 15.844 -94.319 1.00 95.81 171 TYR A C 1
ATOM 1372 O O . TYR A 1 171 ? 56.511 15.644 -95.425 1.00 95.81 171 TYR A O 1
ATOM 1380 N N . HIS A 1 172 ? 55.233 16.899 -94.105 1.00 96.69 172 HIS A N 1
ATOM 1381 C CA . HIS A 1 172 ? 54.934 17.855 -95.164 1.00 96.69 172 HIS A CA 1
ATOM 1382 C C . HIS A 1 172 ? 56.183 18.625 -95.629 1.00 96.69 172 HIS A C 1
ATOM 1384 O O . HIS A 1 172 ? 56.328 18.912 -96.820 1.00 96.69 172 HIS A O 1
ATOM 1390 N N . ASN A 1 173 ? 57.102 18.947 -94.714 1.00 95.00 173 ASN A N 1
ATOM 1391 C CA . ASN A 1 173 ? 58.369 19.594 -95.051 1.00 95.00 173 ASN A CA 1
ATOM 1392 C C . ASN A 1 173 ? 59.302 18.657 -95.826 1.00 95.00 173 ASN A C 1
ATOM 1394 O O . ASN A 1 173 ? 59.827 19.065 -96.861 1.00 95.00 173 ASN A O 1
ATOM 1398 N N . THR A 1 174 ? 59.461 17.402 -95.393 1.00 94.56 174 THR A N 1
ATOM 1399 C CA . THR A 1 174 ? 60.282 16.422 -96.121 1.00 94.56 174 THR A CA 1
ATOM 1400 C C . THR A 1 174 ? 59.715 16.144 -97.507 1.00 94.56 174 THR A C 1
ATOM 1402 O O . THR A 1 174 ? 60.473 16.058 -98.468 1.00 94.56 174 THR A O 1
ATOM 1405 N N . LEU A 1 175 ? 58.388 16.093 -97.656 1.00 95.62 175 LEU A N 1
ATOM 1406 C CA . LEU A 1 175 ? 57.739 15.953 -98.958 1.00 95.62 175 LEU A CA 1
ATOM 1407 C C . LEU A 1 175 ? 58.050 17.151 -99.874 1.00 95.62 175 LEU A C 1
ATOM 1409 O O . LEU A 1 175 ? 58.440 16.953 -101.022 1.00 95.62 175 LEU A O 1
ATOM 1413 N N . LYS A 1 176 ? 57.997 18.392 -99.366 1.00 95.56 176 LYS A N 1
ATOM 1414 C CA . LYS A 1 176 ? 58.433 19.588 -100.121 1.00 95.56 176 LYS A CA 1
ATOM 1415 C C . LYS A 1 176 ? 59.911 19.547 -100.505 1.00 95.56 176 LYS A C 1
ATOM 1417 O O . LYS A 1 176 ? 60.273 19.968 -101.605 1.00 95.56 176 LYS A O 1
ATOM 1422 N N . GLU A 1 177 ? 60.776 19.088 -99.605 1.00 94.25 177 GLU A N 1
ATOM 1423 C CA . GLU A 1 177 ? 62.207 18.933 -99.872 1.00 94.25 177 GLU A CA 1
ATOM 1424 C C . GLU A 1 177 ? 62.468 17.874 -100.940 1.00 94.25 177 GLU A C 1
ATOM 1426 O O . GLU A 1 177 ? 63.243 18.137 -101.860 1.00 94.25 177 GLU A O 1
ATOM 1431 N N . LEU A 1 178 ? 61.781 16.730 -100.872 1.00 92.19 178 LEU A N 1
ATOM 1432 C CA . LEU A 1 178 ? 61.819 15.684 -101.890 1.00 92.19 178 LEU A CA 1
ATOM 1433 C C . LEU A 1 178 ? 61.356 16.218 -103.242 1.00 92.19 178 LEU A C 1
ATOM 1435 O O . LEU A 1 178 ? 62.070 16.046 -104.222 1.00 92.19 178 LEU A O 1
ATOM 1439 N N . GLU A 1 179 ? 60.241 16.947 -103.306 1.00 94.00 179 GLU A N 1
ATOM 1440 C CA . GLU A 1 179 ? 59.806 17.581 -104.554 1.00 94.00 179 GLU A CA 1
ATOM 1441 C C . GLU A 1 179 ? 60.839 18.592 -105.083 1.00 94.00 179 GLU A C 1
ATOM 1443 O O . GLU A 1 179 ? 61.030 18.728 -106.291 1.00 94.00 179 GLU A O 1
ATOM 1448 N N . ARG A 1 180 ? 61.512 19.349 -104.206 1.00 92.88 180 ARG A N 1
ATOM 1449 C CA . ARG A 1 180 ? 62.574 20.287 -104.605 1.00 92.88 180 ARG A CA 1
ATOM 1450 C C . ARG A 1 180 ? 63.795 19.544 -105.149 1.00 92.88 180 ARG A C 1
ATOM 1452 O O . ARG A 1 180 ? 64.342 19.957 -106.170 1.00 92.88 180 ARG A O 1
ATOM 1459 N N . LEU A 1 181 ? 64.213 18.474 -104.476 1.00 91.06 181 LEU A N 1
ATOM 1460 C CA . LEU A 1 181 ? 65.315 17.615 -104.901 1.00 91.06 181 LEU A CA 1
ATOM 1461 C C . LEU A 1 181 ? 64.989 16.918 -106.219 1.00 91.06 181 LEU A C 1
ATOM 1463 O O . LEU A 1 181 ? 65.830 16.928 -107.109 1.00 91.06 181 LEU A O 1
ATOM 1467 N N . GLN A 1 182 ? 63.770 16.411 -106.386 1.00 92.00 182 GLN A N 1
ATOM 1468 C CA . GLN A 1 182 ? 63.297 15.799 -107.622 1.00 92.00 182 GLN A CA 1
ATOM 1469 C C . GLN A 1 182 ? 63.326 16.801 -108.778 1.00 92.00 182 GLN A C 1
ATOM 1471 O O . GLN A 1 182 ? 63.972 16.533 -109.780 1.00 92.00 182 GLN A O 1
ATOM 1476 N N . ARG A 1 183 ? 62.779 18.014 -108.600 1.00 90.44 183 ARG A N 1
ATOM 1477 C CA . ARG A 1 183 ? 62.907 19.085 -109.608 1.00 90.44 183 ARG A CA 1
ATOM 1478 C C . ARG A 1 183 ? 64.372 19.401 -109.922 1.00 90.44 183 ARG A C 1
ATOM 1480 O O . ARG A 1 183 ? 64.719 19.612 -111.077 1.00 90.44 183 ARG A O 1
ATOM 1487 N N . SER A 1 184 ? 65.249 19.437 -108.915 1.00 88.31 184 SER A N 1
ATOM 1488 C CA . SER A 1 184 ? 66.682 19.672 -109.141 1.00 88.31 184 SER A CA 1
ATOM 1489 C C . SER A 1 184 ? 67.341 18.530 -109.921 1.00 88.31 184 SER A C 1
ATOM 1491 O O . SER A 1 184 ? 68.107 18.791 -110.847 1.00 88.31 184 SER A O 1
ATOM 1493 N N . HIS A 1 185 ? 66.994 17.282 -109.600 1.00 85.31 185 HIS A N 1
ATOM 1494 C CA . HIS A 1 185 ? 67.431 16.089 -110.309 1.00 85.31 185 HIS A CA 1
ATOM 1495 C C . HIS A 1 185 ? 66.953 16.131 -111.759 1.00 85.31 185 HIS A C 1
ATOM 1497 O O . HIS A 1 185 ? 67.774 15.959 -112.647 1.00 85.31 185 HIS A O 1
ATOM 1503 N N . ASP A 1 186 ? 65.686 16.463 -112.011 1.00 86.44 186 ASP A N 1
ATOM 1504 C CA . ASP A 1 186 ? 65.134 16.610 -113.360 1.00 86.44 186 ASP A CA 1
ATOM 1505 C C . ASP A 1 186 ? 65.889 17.688 -114.154 1.00 86.44 186 ASP A C 1
ATOM 1507 O O . ASP A 1 186 ? 66.300 17.447 -115.285 1.00 86.44 186 ASP A O 1
ATOM 1511 N N . THR A 1 187 ? 66.185 18.846 -113.546 1.00 84.50 187 THR A N 1
ATOM 1512 C CA . THR A 1 187 ? 66.977 19.898 -114.216 1.00 84.50 187 THR A CA 1
ATOM 1513 C C . THR A 1 187 ? 68.438 19.500 -114.459 1.00 84.50 187 THR A C 1
ATOM 1515 O O . THR A 1 187 ? 69.049 19.954 -115.426 1.00 84.50 187 THR A O 1
ATOM 1518 N N . LEU A 1 188 ? 69.033 18.670 -113.593 1.00 77.50 188 LEU A N 1
ATOM 1519 C CA . LEU A 1 188 ? 70.374 18.111 -113.796 1.00 77.50 188 LEU A CA 1
ATOM 1520 C C . LEU A 1 188 ? 70.362 17.016 -114.866 1.00 77.50 188 LEU A C 1
ATOM 1522 O O . LEU A 1 188 ? 71.259 16.994 -115.701 1.00 77.50 188 LEU A O 1
ATOM 1526 N N . ALA A 1 189 ? 69.344 16.159 -114.885 1.00 76.00 189 ALA A N 1
ATOM 1527 C CA . ALA A 1 189 ? 69.132 15.145 -115.910 1.00 76.00 189 ALA A CA 1
ATOM 1528 C C . ALA A 1 189 ? 68.937 15.795 -117.290 1.00 76.00 189 ALA A C 1
ATOM 1530 O O . ALA A 1 189 ? 69.535 15.354 -118.270 1.00 76.00 189 ALA A O 1
ATOM 1531 N N . GLU A 1 190 ? 68.208 16.913 -117.358 1.00 70.69 190 GLU A N 1
ATOM 1532 C CA . GLU A 1 190 ? 68.059 17.722 -118.572 1.00 70.69 190 GLU A CA 1
ATOM 1533 C C . GLU A 1 190 ? 69.394 18.355 -119.018 1.00 70.69 190 GLU A C 1
ATOM 1535 O O . GLU A 1 190 ? 69.686 18.408 -120.211 1.00 70.69 190 GLU A O 1
ATOM 1540 N N . ARG A 1 191 ? 70.262 18.763 -118.075 1.00 69.69 191 ARG A N 1
ATOM 1541 C CA . ARG A 1 191 ? 71.624 19.267 -118.363 1.00 69.69 191 ARG A CA 1
ATOM 1542 C C . ARG A 1 191 ? 72.626 18.183 -118.760 1.00 69.69 191 ARG A C 1
ATOM 1544 O O . ARG A 1 191 ? 73.589 18.495 -119.456 1.00 69.69 191 ARG A O 1
ATOM 1551 N N . ILE A 1 192 ? 72.439 16.952 -118.293 1.00 62.06 192 ILE A N 1
ATOM 1552 C CA . ILE A 1 192 ? 73.300 15.805 -118.614 1.00 62.06 192 ILE A CA 1
ATOM 1553 C C . ILE A 1 192 ? 72.908 15.182 -119.966 1.00 62.06 192 ILE A C 1
ATOM 1555 O O . ILE A 1 192 ? 73.749 14.544 -120.591 1.00 62.06 192 ILE A O 1
ATOM 1559 N N . GLY A 1 193 ? 71.696 15.450 -120.472 1.00 49.53 193 GLY A N 1
ATOM 1560 C CA . GLY A 1 193 ? 71.174 14.843 -121.695 1.00 49.53 193 GLY A CA 1
ATOM 1561 C C . GLY A 1 193 ? 70.849 13.372 -121.441 1.00 49.53 193 GLY A C 1
ATOM 1562 O O . GLY A 1 193 ? 71.743 12.540 -121.320 1.00 49.53 193 GLY A O 1
ATOM 1563 N N . ALA A 1 194 ? 69.564 13.048 -121.313 1.00 41.03 194 ALA A N 1
ATOM 1564 C CA . ALA A 1 194 ? 69.112 11.701 -120.980 1.00 41.03 194 ALA A CA 1
ATOM 1565 C C . ALA A 1 194 ? 69.650 10.635 -121.963 1.00 41.03 194 ALA A C 1
ATOM 1567 O O . ALA A 1 194 ? 69.468 10.786 -123.174 1.00 41.03 194 ALA A O 1
ATOM 1568 N N . PRO A 1 195 ? 70.242 9.526 -121.482 1.00 48.66 195 PRO A N 1
ATOM 1569 C CA . PRO A 1 195 ? 70.150 8.252 -122.172 1.00 48.66 195 PRO A CA 1
ATOM 1570 C C . PRO A 1 195 ? 68.784 7.604 -121.886 1.00 48.66 195 PRO A C 1
ATOM 1572 O O . PRO A 1 195 ? 68.280 7.648 -120.763 1.00 48.66 195 PRO A O 1
ATOM 1575 N N . ASP A 1 196 ? 68.207 7.015 -122.931 1.00 37.81 196 ASP A N 1
ATOM 1576 C CA . ASP A 1 196 ? 66.982 6.203 -122.934 1.00 37.81 196 ASP A CA 1
ATOM 1577 C C . ASP A 1 196 ? 67.077 4.955 -122.022 1.00 37.81 196 ASP A C 1
ATOM 1579 O O . ASP A 1 196 ? 68.181 4.536 -121.655 1.00 37.81 196 ASP A O 1
ATOM 1583 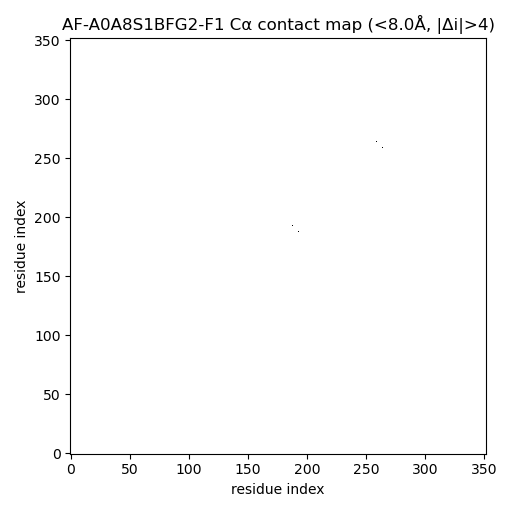N N . PRO A 1 197 ? 65.934 4.333 -121.656 1.00 52.41 197 PRO A N 1
ATOM 1584 C CA . PRO A 1 197 ? 65.877 3.255 -120.678 1.00 52.41 197 PRO A CA 1
ATOM 1585 C C . PRO A 1 197 ? 66.505 1.985 -121.254 1.00 52.41 197 PRO A C 1
ATOM 1587 O O . PRO A 1 197 ? 66.008 1.414 -122.224 1.00 52.41 197 PRO A O 1
ATOM 1590 N N . ILE A 1 198 ? 67.596 1.526 -120.641 1.00 49.09 198 ILE A N 1
ATOM 1591 C CA . ILE A 1 198 ? 68.180 0.220 -120.936 1.00 49.09 198 ILE A CA 1
ATOM 1592 C C . ILE A 1 198 ? 67.827 -0.713 -119.783 1.00 49.09 198 ILE A C 1
ATOM 1594 O O . ILE A 1 198 ? 68.306 -0.558 -118.659 1.00 49.09 198 ILE A O 1
ATOM 1598 N N . ASP A 1 199 ? 66.987 -1.691 -120.109 1.00 48.62 199 ASP A N 1
ATOM 1599 C CA . ASP A 1 199 ? 66.884 -2.966 -119.414 1.00 48.62 199 ASP A CA 1
ATOM 1600 C C . ASP A 1 199 ? 68.288 -3.551 -119.192 1.00 48.62 199 ASP A C 1
ATOM 1602 O O . ASP A 1 199 ? 68.916 -4.080 -120.109 1.00 48.62 199 ASP A O 1
ATOM 1606 N N . THR A 1 200 ? 68.780 -3.486 -117.958 1.00 47.38 200 THR A N 1
ATOM 1607 C CA . THR A 1 200 ? 69.841 -4.377 -117.480 1.00 47.38 200 THR A CA 1
ATOM 1608 C C . THR A 1 200 ? 69.397 -5.008 -116.175 1.00 47.38 200 THR A C 1
ATOM 1610 O O . THR A 1 200 ? 69.666 -4.528 -115.073 1.00 47.38 200 THR A O 1
ATOM 1613 N N . THR A 1 201 ? 68.690 -6.117 -116.340 1.00 49.81 201 THR A N 1
ATOM 1614 C CA . THR A 1 201 ? 68.762 -7.267 -115.448 1.00 49.81 201 THR A CA 1
ATOM 1615 C C . THR A 1 201 ? 70.230 -7.607 -115.134 1.00 49.81 201 THR A C 1
ATOM 1617 O O . THR A 1 201 ? 71.084 -7.524 -116.013 1.00 49.81 201 THR A O 1
ATOM 1620 N N . ASP A 1 202 ? 70.484 -8.029 -113.891 1.00 47.56 202 ASP A N 1
ATOM 1621 C CA . ASP A 1 202 ? 71.635 -8.850 -113.456 1.00 47.56 202 ASP A CA 1
ATOM 1622 C C . ASP A 1 202 ? 72.862 -8.244 -112.747 1.00 47.56 202 ASP A C 1
ATOM 1624 O O . ASP A 1 202 ? 73.853 -8.954 -112.580 1.00 47.56 202 ASP A O 1
ATOM 1628 N N . THR A 1 203 ? 72.799 -7.046 -112.145 1.00 50.03 203 THR A N 1
ATOM 1629 C CA . THR A 1 203 ? 73.947 -6.594 -111.304 1.00 50.03 203 THR A CA 1
ATOM 1630 C C . THR A 1 203 ? 73.619 -5.901 -109.977 1.00 50.03 203 THR A C 1
ATOM 1632 O O . THR A 1 203 ? 74.518 -5.379 -109.325 1.00 50.03 203 THR A O 1
ATOM 1635 N N . ALA A 1 204 ? 72.368 -5.946 -109.503 1.00 45.88 204 ALA A N 1
ATOM 1636 C CA . ALA A 1 204 ? 71.964 -5.320 -108.230 1.00 45.88 204 ALA A CA 1
ATOM 1637 C C . ALA A 1 204 ? 71.638 -6.311 -107.089 1.00 45.88 204 ALA A C 1
ATOM 1639 O O . ALA A 1 204 ? 71.196 -5.897 -106.022 1.00 45.88 204 ALA A O 1
ATOM 1640 N N . ARG A 1 205 ? 71.865 -7.621 -107.276 1.00 50.25 205 ARG A N 1
ATOM 1641 C CA . ARG A 1 205 ? 71.685 -8.632 -106.209 1.00 50.25 205 ARG A CA 1
ATOM 1642 C C . ARG A 1 205 ? 72.950 -8.939 -105.400 1.00 50.25 205 ARG A C 1
ATOM 1644 O O . ARG A 1 205 ? 72.835 -9.488 -104.315 1.00 50.25 205 ARG A O 1
ATOM 1651 N N . SER A 1 206 ? 74.136 -8.553 -105.875 1.00 54.31 206 SER A N 1
ATOM 1652 C CA . SER A 1 206 ? 75.411 -8.906 -105.223 1.00 54.31 206 SER A CA 1
ATOM 1653 C C . SER A 1 206 ? 75.887 -7.916 -104.146 1.00 54.31 206 SER A C 1
ATOM 1655 O O . SER A 1 206 ? 76.885 -8.192 -103.497 1.00 54.31 206 SER A O 1
ATOM 1657 N N . LEU A 1 207 ? 75.195 -6.785 -103.948 1.00 45.69 207 LEU A N 1
ATOM 1658 C CA . LEU A 1 207 ? 75.525 -5.766 -102.930 1.00 45.69 207 LEU A CA 1
ATOM 1659 C C . LEU A 1 207 ? 74.417 -5.563 -101.879 1.00 45.69 207 LEU A C 1
ATOM 1661 O O . LEU A 1 207 ? 74.655 -4.930 -100.859 1.00 45.69 207 LEU A O 1
ATOM 1665 N N . HIS A 1 208 ? 73.228 -6.144 -102.081 1.00 47.38 208 HIS A N 1
ATOM 1666 C CA . HIS A 1 208 ? 72.173 -6.185 -101.059 1.00 47.38 208 HIS A CA 1
ATOM 1667 C C . HIS A 1 208 ? 72.395 -7.283 -100.003 1.00 47.38 208 HIS A C 1
ATOM 1669 O O . HIS A 1 208 ? 71.726 -7.269 -98.979 1.00 47.38 208 HIS A O 1
ATOM 1675 N N . ALA A 1 209 ? 73.353 -8.191 -100.225 1.00 49.78 209 ALA A N 1
ATOM 1676 C CA . ALA A 1 209 ? 73.687 -9.283 -99.307 1.00 49.78 209 ALA A CA 1
ATOM 1677 C C . ALA A 1 209 ? 74.773 -8.932 -98.263 1.00 49.78 209 ALA A C 1
ATOM 1679 O O . ALA A 1 209 ? 75.035 -9.742 -97.385 1.00 49.78 209 ALA A O 1
ATOM 1680 N N . GLU A 1 210 ? 75.401 -7.749 -98.327 1.00 45.94 210 GLU A N 1
ATOM 1681 C CA . GLU A 1 210 ? 76.406 -7.304 -97.332 1.00 45.94 210 GLU A CA 1
ATOM 1682 C C . GLU A 1 210 ? 75.893 -6.195 -96.392 1.00 45.94 210 GLU A C 1
ATOM 1684 O O . GLU A 1 210 ? 76.609 -5.754 -95.498 1.00 45.94 210 GLU A O 1
ATOM 1689 N N . MET A 1 211 ? 74.640 -5.759 -96.561 1.00 43.44 211 MET A N 1
ATOM 1690 C CA . MET A 1 211 ? 73.976 -4.765 -95.703 1.00 43.44 211 MET A CA 1
ATOM 1691 C C . MET A 1 211 ? 72.712 -5.296 -95.012 1.00 43.44 211 MET A C 1
ATOM 1693 O O . MET A 1 211 ? 71.974 -4.529 -94.399 1.00 43.44 211 MET A O 1
ATOM 1697 N N . GLU A 1 212 ? 72.481 -6.606 -95.049 1.00 42.12 212 GLU A N 1
ATOM 1698 C CA . GLU A 1 212 ? 71.764 -7.277 -93.966 1.00 42.12 212 GLU A CA 1
ATOM 1699 C C . GLU A 1 212 ? 72.801 -7.569 -92.880 1.00 42.12 212 GLU A C 1
ATOM 1701 O O . GLU A 1 212 ? 73.299 -8.681 -92.730 1.00 42.12 212 GLU A O 1
ATOM 1706 N N . SER A 1 213 ? 73.190 -6.527 -92.140 1.00 38.75 213 SER A N 1
ATOM 1707 C CA . SER A 1 213 ? 73.671 -6.750 -90.785 1.00 38.75 213 SER A CA 1
ATOM 1708 C C . SER A 1 213 ? 72.509 -7.401 -90.049 1.00 38.75 213 SER A C 1
ATOM 1710 O O . SER A 1 213 ? 71.532 -6.723 -89.711 1.00 38.75 213 SER A O 1
ATOM 1712 N N . GLU A 1 214 ? 72.584 -8.718 -89.876 1.00 41.19 214 GLU A N 1
ATOM 1713 C CA . GLU A 1 214 ? 71.807 -9.406 -88.859 1.00 41.19 214 GLU A CA 1
ATOM 1714 C C . GLU A 1 214 ? 71.856 -8.548 -87.589 1.00 41.19 214 GLU A C 1
ATOM 1716 O O . GLU A 1 214 ? 72.948 -8.100 -87.210 1.00 41.19 214 GLU A O 1
ATOM 1721 N N . PRO A 1 215 ? 70.719 -8.245 -86.940 1.00 43.22 215 PRO A N 1
ATOM 1722 C CA . PRO A 1 215 ? 70.809 -7.813 -85.566 1.00 43.22 215 PRO A CA 1
ATOM 1723 C C . PRO A 1 215 ? 71.459 -8.991 -84.848 1.00 43.22 215 PRO A C 1
ATOM 1725 O O . PRO A 1 215 ? 70.871 -10.066 -84.755 1.00 43.22 215 PRO A O 1
ATOM 1728 N N . GLU A 1 216 ? 72.710 -8.805 -84.429 1.00 47.03 216 GLU A N 1
ATOM 1729 C CA . GLU A 1 216 ? 73.338 -9.668 -83.445 1.00 47.03 216 GLU A CA 1
ATOM 1730 C C . GLU A 1 216 ? 72.284 -9.954 -82.371 1.00 47.03 216 GLU A C 1
ATOM 1732 O O . GLU A 1 216 ? 71.625 -9.016 -81.912 1.00 47.03 216 GLU A O 1
ATOM 1737 N N . ASP A 1 217 ? 72.103 -11.231 -82.021 1.00 49.22 217 ASP A N 1
ATOM 1738 C CA . ASP A 1 217 ? 71.313 -11.722 -80.887 1.00 49.22 217 ASP A CA 1
ATOM 1739 C C . ASP A 1 217 ? 71.867 -11.141 -79.572 1.00 49.22 217 ASP A C 1
ATOM 1741 O O . ASP A 1 217 ? 72.442 -11.822 -78.718 1.00 49.22 217 ASP A O 1
ATOM 1745 N N . GLN A 1 218 ? 71.741 -9.831 -79.430 1.00 55.41 218 GLN A N 1
ATOM 1746 C CA . GLN A 1 218 ? 72.188 -9.031 -78.322 1.00 55.41 218 GLN A CA 1
ATOM 1747 C C . GLN A 1 218 ? 70.926 -8.716 -77.521 1.00 55.41 218 GLN A C 1
ATOM 1749 O O . GLN A 1 218 ? 70.145 -7.821 -77.830 1.00 55.41 218 GLN A O 1
ATOM 1754 N N . ASP A 1 219 ? 70.769 -9.513 -76.465 1.00 60.38 219 ASP A N 1
ATOM 1755 C CA . ASP A 1 219 ? 70.052 -9.177 -75.234 1.00 60.38 219 ASP A CA 1
ATOM 1756 C C . ASP A 1 219 ? 68.567 -9.543 -75.040 1.00 60.38 219 ASP A C 1
ATOM 1758 O O . ASP A 1 219 ? 67.920 -9.057 -74.110 1.00 60.38 219 ASP A O 1
ATOM 1762 N N . ASP A 1 220 ? 68.053 -10.565 -75.730 1.00 55.09 220 ASP A N 1
ATOM 1763 C CA . ASP A 1 220 ? 66.818 -11.246 -75.279 1.00 55.09 220 ASP A CA 1
ATOM 1764 C C . ASP A 1 220 ? 67.007 -12.016 -73.950 1.00 55.09 220 ASP A C 1
ATOM 1766 O O . ASP A 1 220 ? 66.043 -12.385 -73.268 1.00 55.09 220 ASP A O 1
ATOM 1770 N N . GLY A 1 221 ? 68.261 -12.263 -73.551 1.00 65.00 221 GLY A N 1
ATOM 1771 C CA . GLY A 1 221 ? 68.620 -12.891 -72.280 1.00 65.00 221 GLY A CA 1
ATOM 1772 C C . GLY A 1 221 ? 68.334 -11.999 -71.071 1.00 65.00 221 GLY A C 1
ATOM 1773 O O . GLY A 1 221 ? 67.809 -12.488 -70.065 1.00 65.00 221 GLY A O 1
ATOM 1774 N N . TRP A 1 222 ? 68.614 -10.695 -71.172 1.00 71.44 222 TRP A N 1
ATOM 1775 C CA . TRP A 1 222 ? 68.308 -9.745 -70.104 1.00 71.44 222 TRP A CA 1
ATOM 1776 C C . TRP A 1 222 ? 66.796 -9.566 -69.939 1.00 71.44 222 TRP A C 1
ATOM 1778 O O . TRP A 1 222 ? 66.300 -9.690 -68.820 1.00 71.44 222 TRP A O 1
ATOM 1788 N N . LEU A 1 223 ? 66.037 -9.430 -71.034 1.00 72.69 223 LEU A N 1
ATOM 1789 C CA . LEU A 1 223 ? 64.576 -9.288 -70.976 1.00 72.69 223 LEU A CA 1
ATOM 1790 C C . LEU A 1 223 ? 63.886 -10.545 -70.413 1.00 72.69 223 LEU A C 1
ATOM 1792 O O . LEU A 1 223 ? 62.965 -10.447 -69.599 1.00 72.69 223 LEU A O 1
ATOM 1796 N N . ARG A 1 224 ? 64.363 -11.746 -70.776 1.00 77.12 224 ARG A N 1
ATOM 1797 C CA . ARG A 1 224 ? 63.893 -13.011 -70.179 1.00 77.12 224 ARG A CA 1
ATOM 1798 C C . ARG A 1 224 ? 64.272 -13.132 -68.701 1.00 77.12 224 ARG A C 1
ATOM 1800 O O . ARG A 1 224 ? 63.460 -13.613 -67.912 1.00 77.12 224 ARG A O 1
ATOM 1807 N N . SER A 1 225 ? 65.472 -12.701 -68.313 1.00 77.62 225 SER A N 1
ATOM 1808 C CA . SER A 1 225 ? 65.915 -12.676 -66.912 1.00 77.62 225 SER A CA 1
ATOM 1809 C C . SER A 1 225 ? 65.066 -11.717 -66.070 1.00 77.62 225 SER A C 1
ATOM 1811 O O . SER A 1 225 ? 64.605 -12.095 -64.991 1.00 77.62 225 SER A O 1
ATOM 1813 N N . GLU A 1 226 ? 64.789 -10.521 -66.587 1.00 82.50 226 GLU A N 1
ATOM 1814 C CA . GLU A 1 226 ? 63.960 -9.496 -65.949 1.00 82.50 226 GLU A CA 1
ATOM 1815 C C . GLU A 1 226 ? 62.507 -9.977 -65.802 1.00 82.50 226 GLU A C 1
ATOM 1817 O O . GLU A 1 226 ? 61.942 -9.939 -64.710 1.00 82.50 226 GLU A O 1
ATOM 1822 N N . ALA A 1 227 ? 61.923 -10.562 -66.855 1.00 78.06 227 ALA A N 1
ATOM 1823 C CA . ALA A 1 227 ? 60.576 -11.134 -66.808 1.00 78.06 227 ALA A CA 1
ATOM 1824 C C . ALA A 1 227 ? 60.455 -12.267 -65.768 1.00 78.06 227 ALA A C 1
ATOM 1826 O O . ALA A 1 227 ? 59.458 -12.360 -65.047 1.00 78.06 227 ALA A O 1
ATOM 1827 N N . VAL A 1 228 ? 61.487 -13.110 -65.633 1.00 86.31 228 VAL A N 1
ATOM 1828 C CA . VAL A 1 228 ? 61.543 -14.161 -64.604 1.00 86.31 228 VAL A CA 1
ATOM 1829 C C . VAL A 1 228 ? 61.706 -13.573 -63.197 1.00 86.31 228 VAL A C 1
ATOM 1831 O O . VAL A 1 228 ? 61.126 -14.110 -62.248 1.00 86.31 228 VAL A O 1
ATOM 1834 N N . GLN A 1 229 ? 62.463 -12.485 -63.027 1.00 83.94 229 GLN A N 1
ATOM 1835 C CA . GLN A 1 229 ? 62.596 -11.797 -61.738 1.00 83.94 229 GLN A CA 1
ATOM 1836 C C . GLN A 1 229 ? 61.287 -11.127 -61.311 1.00 83.94 229 GLN A C 1
ATOM 1838 O O . GLN A 1 229 ? 60.849 -11.342 -60.179 1.00 83.94 229 GLN A O 1
ATOM 1843 N N . VAL A 1 230 ? 60.614 -10.422 -62.222 1.00 86.56 230 VAL A N 1
ATOM 1844 C CA . VAL A 1 230 ? 59.301 -9.808 -61.976 1.00 86.56 230 VAL A CA 1
ATOM 1845 C C . VAL A 1 230 ? 58.266 -10.876 -61.630 1.00 86.56 230 VAL A C 1
ATOM 1847 O O . VAL A 1 230 ? 57.530 -10.723 -60.659 1.00 86.56 230 VAL A O 1
ATOM 1850 N N . TYR A 1 231 ? 58.255 -12.015 -62.331 1.00 85.19 231 TYR A N 1
ATOM 1851 C CA . TYR A 1 231 ? 57.361 -13.131 -62.006 1.00 85.19 231 TYR A CA 1
ATOM 1852 C C . TYR A 1 231 ? 57.628 -13.725 -60.610 1.00 85.19 231 TYR A C 1
ATOM 1854 O O . TYR A 1 231 ? 56.689 -14.028 -59.871 1.00 85.19 231 TYR A O 1
ATOM 1862 N N . LYS A 1 232 ? 58.898 -13.865 -60.201 1.00 83.94 232 LYS A N 1
ATOM 1863 C CA . LYS A 1 232 ? 59.257 -14.310 -58.840 1.00 83.94 232 LYS A CA 1
ATOM 1864 C C . LYS A 1 232 ? 58.820 -13.303 -57.773 1.00 83.94 232 LYS A C 1
ATOM 1866 O O . LYS A 1 232 ? 58.318 -13.722 -56.732 1.00 83.94 232 LYS A O 1
ATOM 1871 N N . GLN A 1 233 ? 58.972 -12.006 -58.037 1.00 81.25 233 GLN A N 1
ATOM 1872 C CA . GLN A 1 233 ? 58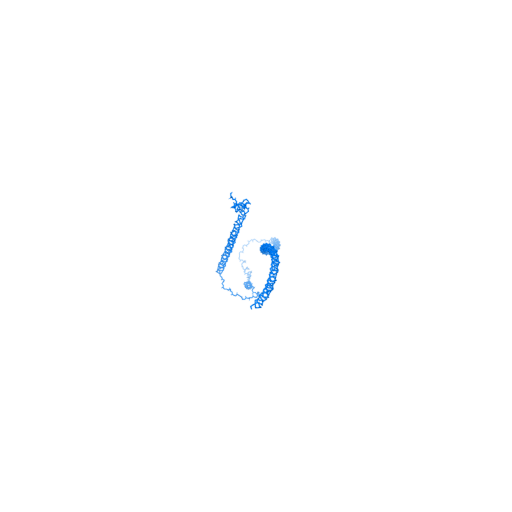.529 -10.938 -57.138 1.00 81.25 233 GLN A CA 1
ATOM 1873 C C . GLN A 1 233 ? 57.002 -10.906 -57.013 1.00 81.25 233 GLN A C 1
ATOM 1875 O O . GLN A 1 233 ? 56.494 -10.923 -55.896 1.00 81.25 233 GLN A O 1
ATOM 1880 N N . LEU A 1 234 ? 56.265 -10.980 -58.126 1.00 81.75 234 LEU A N 1
ATOM 1881 C CA . LEU A 1 234 ? 54.800 -11.059 -58.131 1.00 81.75 234 LEU A CA 1
ATOM 1882 C C . LEU A 1 234 ? 54.289 -12.301 -57.399 1.00 81.75 234 LEU A C 1
ATOM 1884 O O . LEU A 1 234 ? 53.325 -12.216 -56.647 1.00 81.75 234 LEU A O 1
ATOM 1888 N N . ARG A 1 235 ? 54.956 -13.450 -57.563 1.00 84.81 235 ARG A N 1
ATOM 1889 C CA . ARG A 1 235 ? 54.610 -14.680 -56.841 1.00 84.81 235 ARG A CA 1
ATOM 1890 C C . ARG A 1 235 ? 54.867 -14.562 -55.339 1.00 84.81 235 ARG A C 1
ATOM 1892 O O . ARG A 1 235 ? 54.061 -15.059 -54.561 1.00 84.81 235 ARG A O 1
ATOM 1899 N N . SER A 1 236 ? 55.959 -13.913 -54.931 1.00 77.62 236 SER A N 1
ATOM 1900 C CA . SER A 1 236 ? 56.242 -13.619 -53.519 1.00 77.62 236 SER A CA 1
ATOM 1901 C C . SER A 1 236 ? 55.201 -12.669 -52.929 1.00 77.62 236 SER A C 1
ATOM 1903 O O . SER A 1 236 ? 54.711 -12.916 -51.833 1.00 77.62 236 SER A O 1
ATOM 1905 N N . LEU A 1 237 ? 54.827 -11.621 -53.666 1.00 77.62 237 LEU A N 1
ATOM 1906 C CA . LEU A 1 237 ? 53.834 -10.636 -53.237 1.00 77.62 237 LEU A CA 1
ATOM 1907 C C . LEU A 1 237 ? 52.429 -11.251 -53.153 1.00 77.62 237 LEU A C 1
ATOM 1909 O O . LEU A 1 237 ? 51.698 -11.005 -52.202 1.00 77.62 237 LEU A O 1
ATOM 1913 N N . ALA A 1 238 ? 52.073 -12.115 -54.107 1.00 75.31 238 ALA A N 1
ATOM 1914 C CA . ALA A 1 238 ? 50.833 -12.882 -54.079 1.00 75.31 238 ALA A CA 1
ATOM 1915 C C . ALA A 1 238 ? 50.811 -13.889 -52.921 1.00 75.31 238 ALA A C 1
ATOM 1917 O O . ALA A 1 238 ? 49.770 -14.062 -52.298 1.00 75.31 238 ALA A O 1
ATOM 1918 N N . LEU A 1 239 ? 51.949 -14.518 -52.588 1.00 74.62 239 LEU A N 1
ATOM 1919 C CA . LEU A 1 239 ? 52.044 -15.346 -51.385 1.00 74.62 239 LEU A CA 1
ATOM 1920 C C . LEU A 1 239 ? 51.866 -14.507 -50.117 1.00 74.62 239 LEU A C 1
ATOM 1922 O O . LEU A 1 239 ? 51.121 -14.932 -49.252 1.00 74.62 239 LEU A O 1
ATOM 1926 N N . GLN A 1 240 ? 52.477 -13.324 -50.031 1.00 70.06 240 GLN A N 1
ATOM 1927 C CA . GLN A 1 240 ? 52.346 -12.411 -48.887 1.00 70.06 240 GLN A CA 1
ATOM 1928 C C . GLN A 1 240 ? 50.938 -11.819 -48.735 1.00 70.06 240 GLN A C 1
ATOM 1930 O O . GLN A 1 240 ? 50.512 -11.553 -47.620 1.00 70.06 240 GLN A O 1
ATOM 1935 N N . LEU A 1 241 ? 50.205 -11.625 -49.835 1.00 64.88 241 LEU A N 1
ATOM 1936 C CA . LEU A 1 241 ? 48.797 -11.213 -49.808 1.00 64.88 241 LEU A CA 1
ATOM 1937 C C . LEU A 1 241 ? 47.852 -12.379 -49.478 1.00 64.88 241 LEU A C 1
ATOM 1939 O O . LEU A 1 241 ? 46.773 -12.153 -48.939 1.00 64.88 241 LEU A O 1
ATOM 1943 N N . ASN A 1 242 ? 48.241 -13.616 -49.805 1.00 64.00 242 ASN A N 1
ATOM 1944 C CA . ASN A 1 242 ? 47.437 -14.818 -49.569 1.00 64.00 242 ASN A CA 1
ATOM 1945 C C . ASN A 1 242 ? 47.691 -15.455 -48.193 1.00 64.00 242 ASN A C 1
ATOM 1947 O O . ASN A 1 242 ? 46.800 -16.083 -47.629 1.00 64.00 242 ASN A O 1
ATOM 1951 N N . THR A 1 243 ? 48.890 -15.300 -47.633 1.00 59.59 243 THR A N 1
ATOM 1952 C CA . THR A 1 243 ? 49.153 -15.534 -46.212 1.00 59.59 243 THR A CA 1
ATOM 1953 C C . THR A 1 243 ? 48.851 -14.234 -45.497 1.00 59.59 243 THR A C 1
ATOM 1955 O O . THR A 1 243 ? 49.733 -13.394 -45.320 1.00 59.59 243 THR A O 1
ATOM 1958 N N . GLY A 1 244 ? 47.567 -14.058 -45.193 1.00 50.94 244 GLY A N 1
ATOM 1959 C CA . GLY A 1 244 ? 47.050 -12.936 -44.437 1.00 50.94 244 GLY A CA 1
ATOM 1960 C C . GLY A 1 244 ? 47.971 -12.557 -43.285 1.00 50.94 244 GLY A C 1
ATOM 1961 O O . GLY A 1 244 ? 48.553 -13.393 -42.596 1.00 50.94 244 GLY A O 1
ATOM 1962 N N . HIS A 1 245 ? 48.108 -11.251 -43.161 1.00 47.38 245 HIS A N 1
ATOM 1963 C CA . HIS A 1 245 ? 48.639 -10.508 -42.042 1.00 47.38 245 HIS A CA 1
ATOM 1964 C C . HIS A 1 245 ? 47.910 -10.895 -40.737 1.00 47.38 245 HIS A C 1
ATOM 1966 O O . HIS A 1 245 ? 47.071 -10.148 -40.251 1.00 47.38 245 HIS A O 1
ATOM 1972 N N . ASP A 1 246 ? 48.236 -12.071 -40.198 1.00 50.44 246 ASP A N 1
ATOM 1973 C CA . ASP A 1 246 ? 47.844 -12.563 -38.873 1.00 50.44 246 ASP A CA 1
ATOM 1974 C C . ASP A 1 246 ? 49.005 -12.357 -37.888 1.00 50.44 246 ASP A C 1
ATOM 1976 O O . ASP A 1 246 ? 49.527 -13.296 -37.292 1.00 50.44 246 ASP A O 1
ATOM 1980 N N . ASP A 1 247 ? 49.418 -11.101 -37.728 1.00 41.06 247 ASP A N 1
ATOM 1981 C CA . ASP A 1 247 ? 50.181 -10.655 -36.560 1.00 41.06 247 ASP A CA 1
ATOM 1982 C C . ASP A 1 247 ? 49.371 -9.553 -35.861 1.00 41.06 247 ASP A C 1
ATOM 1984 O O . ASP A 1 247 ? 49.785 -8.399 -35.761 1.00 41.06 247 ASP A O 1
ATOM 1988 N N . ASP A 1 248 ? 48.184 -9.923 -35.369 1.00 37.72 248 ASP A N 1
ATOM 1989 C CA . ASP A 1 248 ? 47.576 -9.223 -34.240 1.00 37.72 248 ASP A CA 1
ATOM 1990 C C . ASP A 1 248 ? 47.965 -9.975 -32.963 1.00 37.72 248 ASP A C 1
ATOM 1992 O O . ASP A 1 248 ? 47.384 -10.984 -32.553 1.00 37.72 248 ASP A O 1
ATOM 1996 N N . SER A 1 249 ? 49.063 -9.513 -32.369 1.00 58.44 249 SER A N 1
ATOM 1997 C CA . SER A 1 249 ? 49.548 -9.964 -31.070 1.00 58.44 249 SER A CA 1
ATOM 1998 C C . SER A 1 249 ? 48.558 -9.540 -29.985 1.00 58.44 249 SER A C 1
ATOM 2000 O O . SER A 1 249 ? 48.706 -8.479 -29.381 1.00 58.44 249 SER A O 1
ATOM 2002 N N . GLY A 1 250 ? 47.561 -10.375 -29.698 1.00 50.28 250 GLY A N 1
ATOM 2003 C CA . GLY A 1 250 ? 46.603 -10.057 -28.646 1.00 50.28 250 GLY A CA 1
ATOM 2004 C C . GLY A 1 250 ? 45.601 -11.158 -28.331 1.00 50.28 250 GLY A C 1
ATOM 2005 O O . GLY A 1 250 ? 44.473 -11.112 -28.794 1.00 50.28 250 GLY A O 1
ATOM 2006 N N . LEU A 1 251 ? 45.986 -12.052 -27.413 1.00 44.62 251 LEU A N 1
ATOM 2007 C CA . LEU A 1 251 ? 45.086 -12.833 -26.546 1.00 44.62 251 LEU A CA 1
ATOM 2008 C C . LEU A 1 251 ? 44.298 -13.983 -27.208 1.00 44.62 251 LEU A C 1
ATOM 2010 O O . LEU A 1 251 ? 43.088 -13.906 -27.402 1.00 44.62 251 LEU A O 1
ATOM 2014 N N . HIS A 1 252 ? 44.946 -15.141 -27.362 1.00 34.94 252 HIS A N 1
ATOM 2015 C CA . HIS A 1 252 ? 44.231 -16.420 -27.332 1.00 34.94 252 HIS A CA 1
ATOM 2016 C C . HIS A 1 252 ? 44.059 -16.887 -25.883 1.00 34.94 252 HIS A C 1
ATOM 2018 O O . HIS A 1 252 ? 44.969 -17.444 -25.273 1.00 34.94 252 HIS A O 1
ATOM 2024 N N . SER A 1 253 ? 42.867 -16.633 -25.339 1.00 43.22 253 SER A N 1
ATOM 2025 C CA . SER A 1 253 ? 42.289 -17.456 -24.278 1.00 43.22 253 SER A CA 1
ATOM 2026 C C . SER A 1 253 ? 41.745 -18.728 -24.919 1.00 43.22 253 SER A C 1
ATOM 2028 O O . SER A 1 253 ? 40.994 -18.658 -25.891 1.00 43.22 253 SER A O 1
ATOM 2030 N N . ASP A 1 254 ? 42.128 -19.866 -24.350 1.00 49.81 254 ASP A N 1
ATOM 2031 C CA . ASP A 1 254 ? 41.687 -21.212 -24.699 1.00 49.81 254 ASP A CA 1
ATOM 2032 C C . ASP A 1 254 ? 40.188 -21.295 -25.008 1.00 49.81 254 ASP A C 1
ATOM 2034 O O . ASP A 1 254 ? 39.372 -20.923 -24.167 1.00 49.81 254 ASP A O 1
ATOM 2038 N N . LEU A 1 255 ? 39.850 -21.842 -26.181 1.00 39.41 255 LEU A N 1
ATOM 2039 C CA . LEU A 1 255 ? 38.677 -22.693 -26.430 1.00 39.41 255 LEU A CA 1
ATOM 2040 C C . LEU A 1 255 ? 38.806 -23.323 -27.829 1.00 39.41 255 LEU A C 1
ATOM 2042 O O . LEU A 1 255 ? 38.193 -22.904 -28.810 1.00 39.41 255 LEU A O 1
ATOM 2046 N N . SER A 1 256 ? 39.635 -24.360 -27.919 1.00 46.22 256 SER A N 1
ATOM 2047 C CA . SER A 1 256 ? 39.783 -25.189 -29.116 1.00 46.22 256 SER A CA 1
ATOM 2048 C C . SER A 1 256 ? 38.522 -26.028 -29.362 1.00 46.22 256 SER A C 1
ATOM 2050 O O . SER A 1 256 ? 38.331 -27.053 -28.713 1.00 46.22 256 SER A O 1
ATOM 2052 N N . LEU A 1 257 ? 37.685 -25.625 -30.325 1.00 44.62 257 LEU A N 1
ATOM 2053 C CA . LEU A 1 257 ? 36.667 -26.477 -30.972 1.00 44.62 257 LEU A CA 1
ATOM 2054 C C . LEU A 1 257 ? 36.582 -26.236 -32.492 1.00 44.62 257 LEU A C 1
ATOM 2056 O O . LEU A 1 257 ? 35.522 -26.345 -33.107 1.00 44.62 257 LEU A O 1
ATOM 2060 N N . THR A 1 258 ? 37.713 -25.940 -33.126 1.00 43.41 258 THR A N 1
ATOM 2061 C CA . THR A 1 258 ? 37.847 -25.891 -34.586 1.00 43.41 258 THR A CA 1
ATOM 2062 C C . THR A 1 258 ? 38.289 -27.253 -35.118 1.00 43.41 258 THR A C 1
ATOM 2064 O O . THR A 1 258 ? 39.455 -27.493 -35.408 1.00 43.41 258 THR A O 1
ATOM 2067 N N . SER A 1 259 ? 37.340 -28.185 -35.216 1.00 49.28 259 SER A N 1
ATOM 2068 C CA . SER A 1 259 ? 37.455 -29.327 -36.132 1.00 49.28 259 SER A CA 1
ATOM 2069 C C . SER A 1 259 ? 36.069 -29.867 -36.469 1.00 49.28 259 SER A C 1
ATOM 2071 O O . SER A 1 259 ? 35.645 -30.899 -35.955 1.00 49.28 259 SER A O 1
ATOM 2073 N N . LEU A 1 260 ? 35.332 -29.104 -37.276 1.00 46.78 260 LEU A N 1
ATOM 2074 C CA . LEU A 1 260 ? 34.356 -29.633 -38.229 1.00 46.78 260 LEU A CA 1
ATOM 2075 C C . LEU A 1 260 ? 33.978 -28.498 -39.199 1.00 46.78 260 LEU A C 1
ATOM 2077 O O . LEU A 1 260 ? 32.944 -27.852 -39.043 1.00 46.78 260 LEU A O 1
ATOM 2081 N N . ASP A 1 261 ? 34.857 -28.218 -40.162 1.00 49.12 261 ASP A N 1
ATOM 2082 C CA . ASP A 1 261 ? 34.510 -27.394 -41.323 1.00 49.12 261 ASP A CA 1
ATOM 2083 C C . ASP A 1 261 ? 33.936 -28.308 -42.408 1.00 49.12 261 ASP A C 1
ATOM 2085 O O . ASP A 1 261 ? 34.638 -29.110 -43.025 1.00 49.12 261 ASP A O 1
ATOM 2089 N N . GLY A 1 262 ? 32.621 -28.213 -42.586 1.00 51.97 262 GLY A N 1
ATOM 2090 C CA . GLY A 1 262 ? 31.843 -28.885 -43.619 1.00 51.97 262 GLY A CA 1
ATOM 2091 C C . GLY A 1 262 ? 30.358 -28.588 -43.414 1.00 51.97 262 GLY A C 1
ATOM 2092 O O . GLY A 1 262 ? 29.881 -28.624 -42.279 1.00 51.97 262 GLY A O 1
ATOM 2093 N N . GLU A 1 263 ? 29.636 -28.282 -44.497 1.00 52.94 263 GLU A N 1
ATOM 2094 C CA . GLU A 1 263 ? 28.253 -27.752 -44.532 1.00 52.94 263 GLU A CA 1
ATOM 2095 C C . GLU A 1 263 ? 27.193 -28.536 -43.715 1.00 52.94 263 GLU A C 1
ATOM 2097 O O . GLU A 1 263 ? 26.088 -28.052 -43.466 1.00 52.94 263 GLU A O 1
ATOM 2102 N N . GLU A 1 264 ? 27.519 -29.724 -43.210 1.00 49.53 264 GLU A N 1
ATOM 2103 C CA . GLU A 1 264 ? 26.672 -30.506 -42.305 1.00 49.53 264 GLU A CA 1
ATOM 2104 C C . GLU A 1 264 ? 26.569 -29.897 -40.887 1.00 49.53 264 GLU A C 1
ATOM 2106 O O . GLU A 1 264 ? 25.548 -30.052 -40.213 1.00 49.53 264 GLU A O 1
ATOM 2111 N N . GLY A 1 265 ? 27.572 -29.134 -40.435 1.00 50.09 265 GLY A N 1
ATOM 2112 C CA . GLY A 1 265 ? 27.576 -28.503 -39.109 1.00 50.09 265 GLY A CA 1
ATOM 2113 C C . GLY A 1 265 ? 26.570 -27.356 -38.961 1.00 50.09 265 GLY A C 1
ATOM 2114 O O . GLY A 1 265 ? 25.958 -27.194 -37.902 1.00 50.09 265 GLY A O 1
ATOM 2115 N N . GLU A 1 266 ? 26.345 -26.575 -40.020 1.00 52.88 266 GLU A N 1
ATOM 2116 C CA . GLU A 1 266 ? 25.362 -25.486 -40.006 1.00 52.88 266 GLU A CA 1
ATOM 2117 C C . GLU A 1 266 ? 23.926 -26.014 -39.991 1.00 52.88 266 GLU A C 1
ATOM 2119 O O . GLU A 1 266 ? 23.080 -25.473 -39.279 1.00 52.88 266 GLU A O 1
ATOM 2124 N N . THR A 1 267 ? 23.645 -27.109 -40.700 1.00 54.00 267 THR A N 1
ATOM 2125 C CA . THR A 1 267 ? 22.301 -27.709 -40.733 1.00 54.00 267 THR A CA 1
ATOM 2126 C C . THR A 1 267 ? 21.929 -28.372 -39.403 1.00 54.00 267 THR A C 1
ATOM 2128 O O . THR A 1 267 ? 20.809 -28.180 -38.921 1.00 54.00 267 THR A O 1
ATOM 2131 N N . LEU A 1 268 ? 22.876 -29.049 -38.743 1.00 53.19 268 LEU A N 1
ATOM 2132 C CA . LEU A 1 268 ? 22.693 -29.616 -37.401 1.00 53.19 268 LEU A CA 1
ATOM 2133 C C . LEU A 1 268 ? 22.558 -28.529 -36.323 1.00 53.19 268 LEU A C 1
ATOM 2135 O O . LEU A 1 268 ? 21.688 -28.636 -35.458 1.00 53.19 268 LEU A O 1
ATOM 2139 N N . ARG A 1 269 ? 23.345 -27.442 -36.396 1.00 57.59 269 ARG A N 1
ATOM 2140 C CA . ARG A 1 269 ? 23.220 -26.283 -35.487 1.00 57.59 269 ARG A CA 1
ATOM 2141 C C . ARG A 1 269 ? 21.897 -25.547 -35.676 1.00 57.59 269 ARG A C 1
ATOM 2143 O O . ARG A 1 269 ? 21.257 -25.185 -34.691 1.00 57.59 269 ARG A O 1
ATOM 2150 N N . ARG A 1 270 ? 21.450 -25.365 -36.921 1.00 59.28 270 ARG A N 1
ATOM 2151 C CA . ARG A 1 270 ? 20.169 -24.716 -37.232 1.00 59.28 270 ARG A CA 1
ATOM 2152 C C . ARG A 1 270 ? 18.980 -25.583 -36.820 1.00 59.28 270 ARG A C 1
ATOM 2154 O O . ARG A 1 270 ? 18.009 -25.047 -36.298 1.00 59.28 270 ARG A O 1
ATOM 2161 N N . GLY A 1 271 ? 19.078 -26.904 -36.983 1.00 68.38 271 GLY A N 1
ATOM 2162 C CA . GLY A 1 271 ? 18.073 -27.866 -36.523 1.00 68.38 271 GLY A CA 1
ATOM 2163 C C . GLY A 1 271 ? 17.979 -27.953 -34.997 1.00 68.38 271 GLY A C 1
ATOM 2164 O O . GLY A 1 271 ? 16.880 -27.897 -34.452 1.00 68.38 271 GLY A O 1
ATOM 2165 N N . ALA A 1 272 ? 19.117 -28.013 -34.298 1.00 70.31 272 ALA A N 1
ATOM 2166 C CA . ALA A 1 272 ? 19.160 -28.046 -32.835 1.00 70.31 272 ALA A CA 1
ATOM 2167 C C . ALA A 1 272 ? 18.669 -26.732 -32.206 1.00 70.31 272 ALA A C 1
ATOM 2169 O O . ALA A 1 272 ? 17.916 -26.758 -31.234 1.00 70.31 272 ALA A O 1
ATOM 2170 N N . LEU A 1 273 ? 19.032 -25.584 -32.790 1.00 70.62 273 LEU A N 1
ATOM 2171 C CA . LEU A 1 273 ? 18.529 -24.281 -32.358 1.00 70.62 273 LEU A CA 1
ATOM 2172 C C . LEU A 1 273 ? 17.023 -24.148 -32.624 1.00 70.62 273 LEU A C 1
ATOM 2174 O O . LEU A 1 273 ? 16.289 -23.699 -31.750 1.00 70.62 273 LEU A O 1
ATOM 2178 N N . ALA A 1 274 ? 16.541 -24.590 -33.790 1.00 73.12 274 ALA A N 1
ATOM 2179 C CA . ALA A 1 274 ? 15.114 -24.586 -34.103 1.00 73.12 274 ALA A CA 1
ATOM 2180 C C . ALA A 1 274 ? 14.307 -25.492 -33.156 1.00 73.12 274 ALA A C 1
ATOM 2182 O O . ALA A 1 274 ? 13.229 -25.095 -32.714 1.00 73.12 274 ALA A O 1
ATOM 2183 N N . ALA A 1 275 ? 14.838 -26.665 -32.794 1.00 74.56 275 ALA A N 1
ATOM 2184 C CA . ALA A 1 275 ? 14.223 -27.563 -31.818 1.00 74.56 275 ALA A CA 1
ATOM 2185 C C . ALA A 1 275 ? 14.192 -26.948 -30.408 1.00 74.56 275 ALA A C 1
ATOM 2187 O O . ALA A 1 275 ? 13.143 -26.937 -29.769 1.00 74.56 275 ALA A O 1
ATOM 2188 N N . ALA A 1 276 ? 15.296 -26.343 -29.956 1.00 70.56 276 ALA A N 1
ATOM 2189 C CA . ALA A 1 276 ? 15.354 -25.654 -28.667 1.00 70.56 276 ALA A CA 1
ATOM 2190 C C . ALA A 1 276 ? 14.400 -24.444 -28.604 1.00 70.56 276 ALA A C 1
ATOM 2192 O O . ALA A 1 276 ? 13.761 -24.206 -27.578 1.00 70.56 276 ALA A O 1
ATOM 2193 N N . CYS A 1 277 ? 14.252 -23.699 -29.704 1.00 71.00 277 CYS A N 1
ATOM 2194 C CA . CYS A 1 277 ? 13.268 -22.623 -29.806 1.00 71.00 277 CYS A CA 1
ATOM 2195 C C . CYS A 1 277 ? 11.826 -23.155 -29.774 1.00 71.00 277 CYS A C 1
ATOM 2197 O O . CYS A 1 277 ? 10.982 -22.557 -29.109 1.00 71.00 277 CYS A O 1
ATOM 2199 N N . ALA A 1 278 ? 11.534 -24.273 -30.445 1.00 75.56 278 ALA A N 1
ATOM 2200 C CA . ALA A 1 278 ? 10.209 -24.892 -30.419 1.00 75.56 278 ALA A CA 1
ATOM 2201 C C . ALA A 1 278 ? 9.831 -25.394 -29.013 1.00 75.56 278 ALA A C 1
ATOM 2203 O O . ALA A 1 278 ? 8.719 -25.130 -28.552 1.00 75.56 278 ALA A O 1
ATOM 2204 N N . ASP A 1 279 ? 10.768 -26.024 -28.298 1.00 76.31 279 ASP A N 1
ATOM 2205 C CA . ASP A 1 279 ? 10.568 -26.474 -26.915 1.00 76.31 279 ASP A CA 1
ATOM 2206 C C . ASP A 1 279 ? 10.380 -25.296 -25.947 1.00 76.31 279 ASP A C 1
ATOM 2208 O O . ASP A 1 279 ? 9.510 -25.339 -25.073 1.00 76.31 279 ASP A O 1
ATOM 2212 N N . ALA A 1 280 ? 11.126 -24.201 -26.130 1.00 68.94 280 ALA A N 1
ATOM 2213 C CA . ALA A 1 280 ? 10.955 -22.984 -25.337 1.00 68.94 280 ALA A CA 1
ATOM 2214 C C . ALA A 1 280 ? 9.578 -22.331 -25.561 1.00 68.94 280 ALA A C 1
ATOM 2216 O O . ALA A 1 280 ? 8.930 -21.909 -24.602 1.00 68.94 280 ALA A O 1
ATOM 2217 N N . VAL A 1 281 ? 9.093 -22.294 -26.808 1.00 75.50 281 VAL A N 1
ATOM 2218 C CA . VAL A 1 281 ? 7.754 -21.778 -27.146 1.00 75.50 281 VAL A CA 1
ATOM 2219 C C . VAL A 1 281 ? 6.654 -22.674 -26.567 1.00 75.50 281 VAL A C 1
ATOM 2221 O O . VAL A 1 281 ? 5.684 -22.164 -26.004 1.00 75.50 281 VAL A O 1
ATOM 2224 N N . ALA A 1 282 ? 6.811 -23.998 -26.630 1.00 73.81 282 ALA A N 1
ATOM 2225 C CA . ALA A 1 282 ? 5.866 -24.941 -26.035 1.00 73.81 282 ALA A CA 1
ATOM 2226 C C . ALA A 1 282 ? 5.819 -24.824 -24.499 1.00 73.81 282 ALA A C 1
ATOM 2228 O O . ALA A 1 282 ? 4.734 -24.814 -23.911 1.00 73.81 282 ALA A O 1
ATOM 2229 N N . ALA A 1 283 ? 6.975 -24.666 -23.845 1.00 73.56 283 ALA A N 1
ATOM 2230 C CA . ALA A 1 283 ? 7.062 -24.434 -22.405 1.00 73.56 283 ALA A CA 1
ATOM 2231 C C . ALA A 1 283 ? 6.420 -23.097 -21.998 1.00 73.56 283 ALA A C 1
ATOM 2233 O O . ALA A 1 283 ? 5.696 -23.037 -21.001 1.00 73.56 283 ALA A O 1
ATOM 2234 N N . TYR A 1 284 ? 6.621 -22.041 -22.792 1.00 73.50 284 TYR A N 1
ATOM 2235 C CA . TYR A 1 284 ? 5.996 -20.737 -22.568 1.00 73.50 284 TYR A CA 1
ATOM 2236 C C . TYR A 1 284 ? 4.469 -20.810 -22.701 1.00 73.50 284 TYR A C 1
ATOM 2238 O O . TYR A 1 284 ? 3.752 -20.377 -21.800 1.00 73.50 284 TYR A O 1
ATOM 2246 N N . ALA A 1 285 ? 3.959 -21.458 -23.752 1.00 74.81 285 ALA A N 1
ATOM 2247 C CA . ALA A 1 285 ? 2.525 -21.668 -23.945 1.00 74.81 285 ALA A CA 1
ATOM 2248 C C . ALA A 1 285 ? 1.900 -22.532 -22.830 1.00 74.81 285 ALA A C 1
ATOM 2250 O O . ALA A 1 285 ? 0.780 -22.271 -22.382 1.00 74.81 285 ALA A O 1
ATOM 2251 N N . ALA A 1 286 ? 2.621 -23.539 -22.327 1.00 76.44 286 ALA A N 1
ATOM 2252 C CA . ALA A 1 286 ? 2.177 -24.353 -21.196 1.00 76.44 286 ALA A CA 1
ATOM 2253 C C . ALA A 1 286 ? 2.127 -23.552 -19.882 1.00 76.44 286 ALA A C 1
ATOM 2255 O O . ALA A 1 286 ? 1.182 -23.719 -19.103 1.00 76.44 286 ALA A O 1
ATOM 2256 N N . LEU A 1 287 ? 3.100 -22.663 -19.650 1.00 76.44 287 LEU A N 1
ATOM 2257 C CA . LEU A 1 287 ? 3.152 -21.763 -18.494 1.00 76.44 287 LEU A CA 1
ATOM 2258 C C . LEU A 1 287 ? 2.063 -20.689 -18.546 1.00 76.44 287 LEU A C 1
ATOM 2260 O O . LEU A 1 287 ? 1.411 -20.444 -17.529 1.00 76.44 287 LEU A O 1
ATOM 2264 N N . GLU A 1 288 ? 1.811 -20.088 -19.709 1.00 77.44 288 GLU A N 1
ATOM 2265 C CA . GLU A 1 288 ? 0.681 -19.174 -19.902 1.00 77.44 288 GLU A CA 1
ATOM 2266 C C . GLU A 1 288 ? -0.650 -19.897 -19.705 1.00 77.44 288 GLU A C 1
ATOM 2268 O O . GLU A 1 288 ? -1.501 -19.429 -18.947 1.00 77.44 288 GLU A O 1
ATOM 2273 N N . GLY A 1 289 ? -0.800 -21.092 -20.282 1.00 78.06 289 GLY A N 1
ATOM 2274 C CA . GLY A 1 289 ? -1.963 -21.944 -20.059 1.00 78.06 289 GLY A CA 1
ATOM 2275 C C . GLY A 1 289 ? -2.156 -22.299 -18.582 1.00 78.06 289 GLY A C 1
ATOM 2276 O O . GLY A 1 289 ? -3.288 -22.303 -18.099 1.00 78.06 289 GLY A O 1
ATOM 2277 N N . SER A 1 290 ? -1.076 -22.554 -17.836 1.00 77.81 290 SER A N 1
ATOM 2278 C CA . SER A 1 290 ? -1.138 -22.803 -16.389 1.00 77.81 290 SER A CA 1
ATOM 2279 C C . SER A 1 290 ? -1.543 -21.554 -15.618 1.00 77.81 290 SER A C 1
ATOM 2281 O O . SER A 1 290 ? -2.480 -21.616 -14.831 1.00 77.81 290 SER A O 1
ATOM 2283 N N . ARG A 1 291 ? -0.931 -20.398 -15.901 1.00 81.31 291 ARG A N 1
ATOM 2284 C CA . ARG A 1 291 ? -1.286 -19.114 -15.275 1.00 81.31 291 ARG A CA 1
ATOM 2285 C C . ARG A 1 291 ? -2.743 -18.736 -15.512 1.00 81.31 291 ARG A C 1
ATOM 2287 O O . ARG A 1 291 ? -3.409 -18.265 -14.593 1.00 81.31 291 ARG A O 1
ATOM 2294 N N . VAL A 1 292 ? -3.248 -18.942 -16.728 1.00 78.62 292 VAL A N 1
ATOM 2295 C CA . VAL A 1 292 ? -4.652 -18.683 -17.063 1.00 78.62 292 VAL A CA 1
ATOM 2296 C C . VAL A 1 292 ? -5.566 -19.644 -16.300 1.00 78.62 292 VAL A C 1
ATOM 2298 O O . VAL A 1 292 ? -6.536 -19.194 -15.692 1.00 78.62 292 VAL A O 1
ATOM 2301 N N . ARG A 1 293 ? -5.236 -20.942 -16.240 1.00 77.81 293 ARG A N 1
ATOM 2302 C CA . ARG A 1 293 ? -5.992 -21.925 -15.442 1.00 77.81 293 ARG A CA 1
ATOM 2303 C C . ARG A 1 293 ? -5.987 -21.596 -13.947 1.00 77.81 293 ARG A C 1
ATOM 2305 O O . ARG A 1 293 ? -7.047 -21.633 -13.325 1.00 77.81 293 ARG A O 1
ATOM 2312 N N . ASP A 1 294 ? -4.846 -21.214 -13.385 1.00 84.25 294 ASP A N 1
ATOM 2313 C CA . ASP A 1 294 ? -4.710 -20.848 -11.972 1.00 84.25 294 ASP A CA 1
ATOM 2314 C C . ASP A 1 294 ? -5.477 -19.562 -11.642 1.00 84.25 294 ASP A C 1
ATOM 2316 O O . ASP A 1 294 ? -6.135 -19.476 -10.600 1.00 84.25 294 ASP A O 1
ATOM 2320 N N . SER A 1 295 ? -5.466 -18.590 -12.559 1.00 86.50 295 SER A N 1
ATOM 2321 C CA . SER A 1 295 ? -6.266 -17.368 -12.462 1.00 86.50 295 SER A CA 1
ATOM 2322 C C . SER A 1 295 ? -7.766 -17.676 -12.480 1.00 86.50 295 SER A C 1
ATOM 2324 O O . SER A 1 295 ? -8.494 -17.237 -11.587 1.00 86.50 295 SER A O 1
ATOM 2326 N N . ILE A 1 296 ? -8.235 -18.504 -13.422 1.00 83.75 296 ILE A N 1
ATOM 2327 C CA . ILE A 1 296 ? -9.640 -18.933 -13.504 1.00 83.75 296 ILE A CA 1
ATOM 2328 C C . ILE A 1 296 ? -10.049 -19.689 -12.235 1.00 83.75 296 ILE A C 1
ATOM 2330 O O . ILE A 1 296 ? -11.090 -19.389 -11.653 1.00 83.75 296 ILE A O 1
ATOM 2334 N N . ALA A 1 297 ? -9.215 -20.610 -11.745 1.00 87.44 297 ALA A N 1
ATOM 2335 C CA . ALA A 1 297 ? -9.480 -21.344 -10.511 1.00 87.44 297 ALA A CA 1
ATOM 2336 C C . ALA A 1 297 ? -9.532 -20.413 -9.285 1.00 87.44 297 ALA A C 1
ATOM 2338 O O . ALA A 1 297 ? -10.374 -20.587 -8.403 1.00 87.44 297 ALA A O 1
ATOM 2339 N N . ALA A 1 298 ? -8.676 -19.388 -9.227 1.00 87.62 298 ALA A N 1
ATOM 2340 C CA . ALA A 1 298 ? -8.728 -18.370 -8.182 1.00 87.62 298 ALA A CA 1
ATOM 2341 C C . ALA A 1 298 ? -9.995 -17.503 -8.281 1.00 87.62 298 ALA A C 1
ATOM 2343 O O . ALA A 1 298 ? -10.608 -17.197 -7.258 1.00 87.62 298 ALA A O 1
ATOM 2344 N N . HIS A 1 299 ? -10.422 -17.132 -9.490 1.00 88.88 299 HIS A N 1
ATOM 2345 C CA . HIS A 1 299 ? -11.685 -16.426 -9.710 1.00 88.88 299 HIS A CA 1
ATOM 2346 C C . HIS A 1 299 ? -12.899 -17.274 -9.310 1.00 88.88 299 HIS A C 1
ATOM 2348 O O . HIS A 1 299 ? -13.776 -16.758 -8.619 1.00 88.88 299 HIS A O 1
ATOM 2354 N N . ALA A 1 300 ? -12.911 -18.567 -9.641 1.00 87.31 300 ALA A N 1
ATOM 2355 C CA . ALA A 1 300 ? -13.961 -19.502 -9.241 1.00 87.31 300 ALA A CA 1
ATOM 2356 C C . ALA A 1 300 ? -14.046 -19.660 -7.712 1.00 87.31 300 ALA A C 1
ATOM 2358 O O . ALA A 1 300 ? -15.132 -19.566 -7.145 1.00 87.31 300 ALA A O 1
ATOM 2359 N N . ARG A 1 301 ? -12.905 -19.794 -7.017 1.00 91.38 301 ARG A N 1
ATOM 2360 C CA . ARG A 1 301 ? -12.871 -19.844 -5.541 1.00 91.38 301 ARG A CA 1
ATOM 2361 C C . ARG A 1 301 ? -13.429 -18.572 -4.902 1.00 91.38 301 ARG A C 1
ATOM 2363 O O . ARG A 1 301 ? -14.224 -18.653 -3.974 1.00 91.38 301 ARG A O 1
ATOM 2370 N N . ARG A 1 302 ? -13.057 -17.395 -5.418 1.00 92.12 302 ARG A N 1
ATOM 2371 C CA . ARG A 1 302 ? -13.601 -16.114 -4.927 1.00 92.12 302 ARG A CA 1
ATOM 2372 C C . ARG A 1 302 ? -15.095 -15.961 -5.218 1.00 92.12 302 ARG A C 1
ATOM 2374 O O . ARG A 1 302 ? -15.772 -15.260 -4.477 1.00 92.12 302 ARG A O 1
ATOM 2381 N N . ALA A 1 303 ? -15.600 -16.551 -6.300 1.00 89.75 303 ALA A N 1
ATOM 2382 C CA . ALA A 1 303 ? -17.026 -16.537 -6.612 1.00 89.75 303 ALA A CA 1
ATOM 2383 C C . ALA A 1 303 ? -17.821 -17.405 -5.624 1.00 89.75 303 ALA A C 1
ATOM 2385 O O . ALA A 1 303 ? -18.770 -16.900 -5.033 1.00 89.75 303 ALA A O 1
ATOM 2386 N N . LEU A 1 304 ? -17.368 -18.637 -5.363 1.00 92.75 304 LEU A N 1
ATOM 2387 C CA . LEU A 1 304 ? -17.986 -19.530 -4.373 1.00 92.75 304 LEU A CA 1
ATOM 2388 C C . LEU A 1 304 ? -17.975 -18.933 -2.960 1.00 92.75 304 LEU A C 1
ATOM 2390 O O . LEU A 1 304 ? -18.965 -19.014 -2.242 1.00 92.75 304 LEU A O 1
ATOM 2394 N N . GLU A 1 305 ? -16.882 -18.275 -2.569 1.00 92.81 305 GLU A N 1
ATOM 2395 C CA . GLU A 1 305 ? -16.800 -17.605 -1.266 1.00 92.81 305 GLU A CA 1
ATOM 2396 C C . GLU A 1 305 ? -17.787 -16.430 -1.156 1.00 92.81 305 GLU A C 1
ATOM 2398 O O . GLU A 1 305 ? -18.408 -16.227 -0.115 1.00 92.81 305 GLU A O 1
ATOM 2403 N N . ARG A 1 306 ? -17.990 -15.670 -2.243 1.00 92.44 306 ARG A N 1
ATOM 2404 C CA . ARG A 1 306 ? -19.021 -14.619 -2.273 1.00 92.44 306 ARG A CA 1
ATOM 2405 C C . ARG A 1 306 ? -20.426 -15.196 -2.164 1.00 92.44 306 ARG A C 1
ATOM 2407 O O . ARG A 1 306 ? -21.251 -14.601 -1.481 1.00 92.44 306 ARG A O 1
ATOM 2414 N N . GLU A 1 307 ? -20.692 -16.317 -2.822 1.00 90.75 307 GLU A N 1
ATOM 2415 C CA . GLU A 1 307 ? -21.984 -17.004 -2.763 1.00 90.75 307 GLU A CA 1
ATOM 2416 C C . GLU A 1 307 ? -22.274 -17.492 -1.337 1.00 90.75 307 GLU A C 1
ATOM 2418 O O . GLU A 1 307 ? -23.309 -17.150 -0.772 1.00 90.75 307 GLU A O 1
ATOM 2423 N N . ARG A 1 308 ? -21.287 -18.111 -0.678 1.00 94.50 308 ARG A N 1
ATOM 2424 C CA . ARG A 1 308 ? -21.371 -18.491 0.739 1.00 94.50 308 ARG A CA 1
ATOM 2425 C C . ARG A 1 308 ? -21.663 -17.294 1.655 1.00 94.50 308 ARG A C 1
ATOM 2427 O O . ARG A 1 308 ? -22.507 -17.382 2.542 1.00 94.50 308 ARG A O 1
ATOM 2434 N N . GLN A 1 309 ? -20.985 -16.163 1.453 1.00 93.75 309 GLN A N 1
ATOM 2435 C CA . GLN A 1 309 ? -21.235 -14.950 2.243 1.00 93.75 309 GLN A CA 1
ATOM 2436 C C . GLN A 1 309 ? -22.630 -14.364 2.000 1.00 93.75 309 GLN A C 1
ATOM 2438 O O . GLN A 1 309 ? -23.209 -13.758 2.903 1.00 93.75 309 GLN A O 1
ATOM 2443 N N . ILE A 1 310 ? -23.157 -14.493 0.780 1.00 92.50 310 ILE A N 1
ATOM 2444 C CA . ILE A 1 310 ? -24.531 -14.103 0.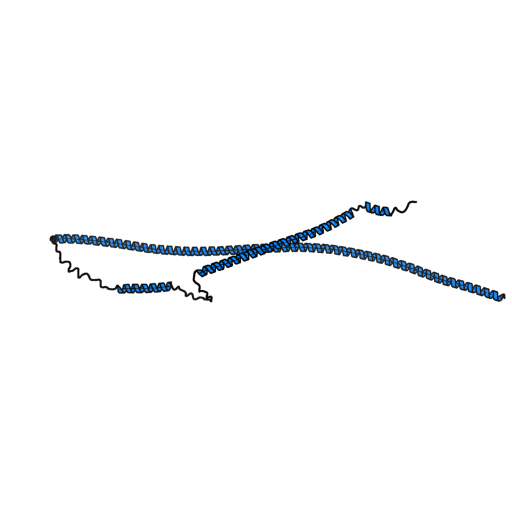461 1.00 92.50 310 ILE A CA 1
ATOM 2445 C C . ILE A 1 310 ? -25.506 -15.012 1.208 1.00 92.50 310 ILE A C 1
ATOM 2447 O O . ILE A 1 310 ? -26.430 -14.491 1.827 1.00 92.50 310 ILE A O 1
ATOM 2451 N N . ASP A 1 311 ? -25.271 -16.323 1.232 1.00 94.12 311 ASP A N 1
ATOM 2452 C CA . ASP A 1 311 ? -26.107 -17.274 1.967 1.00 94.12 311 ASP A CA 1
ATOM 2453 C C . ASP A 1 311 ? -26.102 -17.004 3.477 1.00 94.12 311 ASP A C 1
ATOM 2455 O O . ASP A 1 311 ? -27.170 -16.888 4.076 1.00 94.12 311 ASP A O 1
ATOM 2459 N N . GLU A 1 312 ? -24.932 -16.782 4.084 1.00 95.06 312 GLU A N 1
ATOM 2460 C CA . GLU A 1 312 ? -24.827 -16.409 5.504 1.00 95.06 312 GLU A CA 1
ATOM 2461 C C . GLU A 1 312 ? -25.574 -15.097 5.800 1.00 95.06 312 GLU A C 1
ATOM 2463 O O . GLU A 1 312 ? -26.301 -14.982 6.791 1.00 95.06 312 GLU A O 1
ATOM 2468 N N . LYS A 1 313 ? -25.450 -14.090 4.925 1.00 93.19 313 LYS A N 1
ATOM 2469 C CA . LYS A 1 313 ? -26.199 -12.832 5.066 1.00 93.19 313 LYS A CA 1
ATOM 2470 C C . LYS A 1 313 ? -27.700 -13.042 4.902 1.00 93.19 313 LYS A C 1
ATOM 2472 O O . LYS A 1 313 ? -28.465 -12.432 5.645 1.00 93.19 313 LYS A O 1
ATOM 2477 N N . ASN A 1 314 ? -28.125 -13.886 3.968 1.00 93.12 314 ASN A N 1
ATOM 2478 C CA . ASN A 1 314 ? -29.530 -14.218 3.755 1.00 93.12 314 ASN A CA 1
ATOM 2479 C C . ASN A 1 314 ? -30.120 -14.946 4.967 1.00 93.12 314 ASN A C 1
ATOM 2481 O O . ASN A 1 314 ? -31.246 -14.644 5.361 1.00 93.12 314 ASN A O 1
ATOM 2485 N N . GLU A 1 315 ? -29.357 -15.832 5.606 1.00 95.25 315 GLU A N 1
ATOM 2486 C CA . GLU A 1 315 ? -29.756 -16.501 6.845 1.00 95.25 315 GLU A CA 1
ATOM 2487 C C . GLU A 1 315 ? -29.922 -15.492 7.987 1.00 95.25 315 GLU A C 1
ATOM 2489 O O . GLU A 1 315 ? -30.966 -15.460 8.638 1.00 95.25 315 GLU A O 1
ATOM 2494 N N . ILE A 1 316 ? -28.968 -14.570 8.162 1.00 94.75 316 ILE A N 1
ATOM 2495 C CA . ILE A 1 316 ? -29.083 -13.476 9.141 1.00 94.75 316 ILE A CA 1
ATOM 2496 C C . ILE A 1 316 ? -30.309 -12.600 8.849 1.00 94.75 316 ILE A C 1
ATOM 2498 O O . ILE A 1 316 ? -31.036 -12.226 9.771 1.00 94.75 316 ILE A O 1
ATOM 2502 N N . ILE A 1 317 ? -30.563 -12.267 7.580 1.00 92.62 317 ILE A N 1
ATOM 2503 C CA . ILE A 1 317 ? -31.738 -11.488 7.169 1.00 92.62 317 ILE A CA 1
ATOM 2504 C C . ILE A 1 317 ? -33.027 -12.244 7.500 1.00 92.62 317 ILE A C 1
ATOM 2506 O O . ILE A 1 317 ? -33.960 -11.629 8.022 1.00 92.62 317 ILE A O 1
ATOM 2510 N N . ALA A 1 318 ? -33.097 -13.550 7.242 1.00 92.44 318 ALA A N 1
ATOM 2511 C CA . ALA A 1 318 ? -34.250 -14.377 7.589 1.00 92.44 318 ALA A CA 1
ATOM 2512 C C . ALA A 1 318 ? -34.478 -14.406 9.109 1.00 92.44 318 ALA A C 1
ATOM 2514 O O . ALA A 1 318 ? -35.605 -14.237 9.580 1.00 92.44 318 ALA A O 1
ATOM 2515 N N . ASP A 1 319 ? -33.400 -14.519 9.879 1.00 92.94 319 ASP A N 1
ATOM 2516 C CA . ASP A 1 319 ? -33.427 -14.583 11.336 1.00 92.94 319 ASP A CA 1
ATOM 2517 C C . ASP A 1 319 ? -33.861 -13.243 11.965 1.00 92.94 319 ASP A C 1
ATOM 2519 O O . ASP A 1 319 ? -34.710 -13.187 12.863 1.00 92.94 319 ASP A O 1
ATOM 2523 N N . LEU A 1 320 ? -33.351 -12.127 11.434 1.00 90.12 320 LEU A N 1
ATOM 2524 C CA . LEU A 1 320 ? -33.785 -10.776 11.792 1.00 90.12 320 LEU A CA 1
ATOM 2525 C C . LEU A 1 320 ? -35.236 -10.519 11.379 1.00 90.12 320 LEU A C 1
ATOM 2527 O O . LEU A 1 320 ? -36.001 -9.967 12.168 1.00 90.12 320 LEU A O 1
ATOM 2531 N N . SER A 1 321 ? -35.642 -10.954 10.186 1.00 88.31 321 SER A N 1
ATOM 2532 C CA . SER A 1 321 ? -37.021 -10.813 9.704 1.00 88.31 321 SER A CA 1
ATOM 2533 C C . SER A 1 321 ? -37.996 -11.587 10.590 1.00 88.31 321 SER A C 1
ATOM 2535 O O . SER A 1 321 ? -39.029 -11.046 10.980 1.00 88.31 321 SER A O 1
ATOM 2537 N N . SER A 1 322 ? -37.637 -12.803 11.008 1.00 87.69 322 SER A N 1
ATOM 2538 C CA . SER A 1 322 ? -38.402 -13.599 11.977 1.00 87.69 322 SER A CA 1
ATOM 2539 C C . SER A 1 322 ? -38.531 -12.888 13.331 1.00 87.69 322 SER A C 1
ATOM 2541 O O . SER A 1 322 ? -39.631 -12.762 13.880 1.00 87.69 322 SER A O 1
ATOM 2543 N N . LYS A 1 323 ? -37.433 -12.319 13.849 1.00 88.62 323 LYS A N 1
ATOM 2544 C CA . LYS A 1 323 ? -37.434 -11.522 15.091 1.00 88.62 323 LYS A CA 1
ATOM 2545 C C . LYS A 1 323 ? -38.307 -10.270 14.976 1.00 88.62 323 LYS A C 1
ATOM 2547 O O . LYS A 1 323 ? -39.040 -9.954 15.914 1.00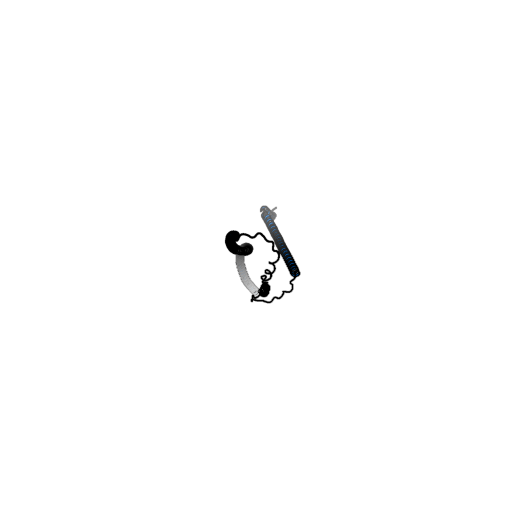 88.62 323 LYS A O 1
ATOM 2552 N N . VAL A 1 324 ? -38.278 -9.580 13.835 1.00 83.19 324 VAL A N 1
ATOM 2553 C CA . VAL A 1 324 ? -39.127 -8.410 13.560 1.00 83.19 324 VAL A CA 1
ATOM 2554 C C . VAL A 1 324 ? -40.601 -8.807 13.492 1.00 83.19 324 VAL A C 1
ATOM 2556 O O . VAL A 1 324 ? -41.424 -8.142 14.115 1.00 83.19 324 VAL A O 1
ATOM 2559 N N . VAL A 1 325 ? -40.945 -9.906 12.816 1.00 80.25 325 VAL A N 1
ATOM 2560 C CA . VAL A 1 325 ? -42.322 -10.428 12.756 1.00 80.25 325 VAL A CA 1
ATOM 2561 C C . VAL A 1 325 ? -42.821 -10.821 14.149 1.00 80.25 325 VAL A C 1
ATOM 2563 O O . VAL A 1 325 ? -43.930 -10.453 14.527 1.00 80.25 325 VAL A O 1
ATOM 2566 N N . CYS A 1 326 ? -41.993 -11.487 14.956 1.00 70.12 326 CYS A N 1
ATOM 2567 C CA . CYS A 1 326 ? -42.335 -11.861 16.328 1.00 70.12 326 CYS A CA 1
ATOM 2568 C C . CYS A 1 326 ? -42.507 -10.631 17.240 1.00 70.12 326 CYS A C 1
ATOM 2570 O O . CYS A 1 326 ? -43.431 -10.576 18.052 1.00 70.12 326 CYS A O 1
ATOM 2572 N N . ASN A 1 327 ? -41.671 -9.602 17.080 1.00 71.88 327 ASN A N 1
ATOM 2573 C CA . ASN A 1 327 ? -41.832 -8.337 17.799 1.00 71.88 327 ASN A CA 1
ATOM 2574 C C . ASN A 1 327 ? -43.079 -7.572 17.347 1.00 71.88 327 ASN A C 1
ATOM 2576 O O . ASN A 1 327 ? -43.784 -7.016 18.186 1.00 71.88 327 ASN A O 1
ATOM 2580 N N . LYS A 1 328 ? -43.400 -7.591 16.050 1.00 70.06 328 LYS A N 1
ATOM 2581 C CA . LYS A 1 328 ? -44.623 -6.988 15.515 1.00 70.06 328 LYS A CA 1
ATOM 2582 C C . LYS A 1 328 ? -45.869 -7.701 16.044 1.00 70.06 328 LYS A C 1
ATOM 2584 O O . LYS A 1 328 ? -46.760 -7.041 16.557 1.00 70.06 328 LYS A O 1
ATOM 2589 N N . ALA A 1 329 ? -45.862 -9.035 16.094 1.00 63.00 329 ALA A N 1
ATOM 2590 C CA . ALA A 1 329 ? -46.923 -9.823 16.722 1.00 63.00 329 ALA A CA 1
ATOM 2591 C C . ALA A 1 329 ? -47.069 -9.551 18.232 1.00 63.00 329 ALA A C 1
ATOM 2593 O O . ALA A 1 329 ? -48.181 -9.572 1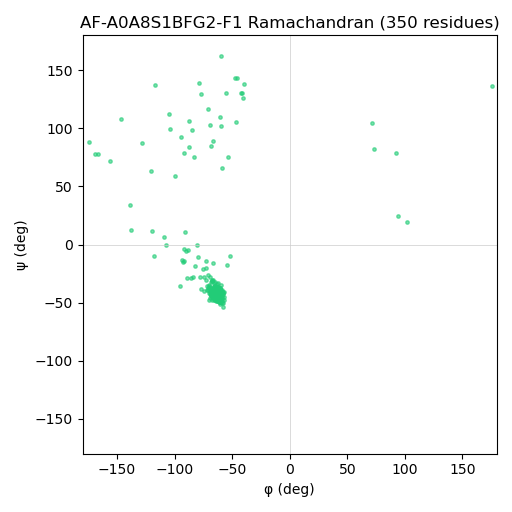8.746 1.00 63.00 329 ALA A O 1
ATOM 2594 N N . LYS A 1 330 ? -45.975 -9.256 18.951 1.00 59.75 330 LYS A N 1
ATOM 2595 C CA . LYS A 1 330 ? -46.018 -8.849 20.370 1.00 59.75 330 LYS A CA 1
ATOM 2596 C C . LYS A 1 330 ? -46.561 -7.431 20.577 1.00 59.75 330 LYS A C 1
ATOM 2598 O O . LYS A 1 330 ? -47.161 -7.179 21.619 1.00 59.75 330 LYS A O 1
ATOM 2603 N N . HIS A 1 331 ? -46.355 -6.528 19.619 1.00 58.53 331 HIS A N 1
ATOM 2604 C CA . HIS A 1 331 ? -46.851 -5.149 19.672 1.00 58.53 331 HIS A CA 1
ATOM 2605 C C . HIS A 1 331 ? -48.289 -4.996 19.152 1.00 58.53 331 HIS A C 1
ATOM 2607 O O . HIS A 1 331 ? -49.017 -4.152 19.670 1.00 58.53 331 HIS A O 1
ATOM 2613 N N . ASP A 1 332 ? -48.730 -5.851 18.226 1.00 53.41 332 ASP A N 1
ATOM 2614 C CA . ASP A 1 332 ? -50.110 -5.887 17.720 1.00 53.41 332 ASP A CA 1
ATOM 2615 C C . ASP A 1 332 ? -51.084 -6.631 18.664 1.00 53.41 332 ASP A C 1
ATOM 2617 O O . ASP A 1 332 ? -52.293 -6.661 18.412 1.00 53.41 332 ASP A O 1
ATOM 2621 N N . VAL A 1 333 ? -50.614 -7.166 19.807 1.00 54.12 333 VAL A N 1
ATOM 2622 C CA . VAL A 1 333 ? -51.499 -7.517 20.934 1.00 54.12 333 VAL A CA 1
ATOM 2623 C C . VAL A 1 333 ? -52.036 -6.222 21.538 1.00 54.12 333 VAL A C 1
ATOM 2625 O O . VAL A 1 333 ? -51.496 -5.659 22.491 1.00 54.12 333 VAL A O 1
ATOM 2628 N N . THR A 1 334 ? -53.118 -5.739 20.937 1.00 51.31 334 THR A N 1
ATOM 2629 C CA . THR A 1 334 ? -53.871 -4.567 21.374 1.00 51.31 334 THR A CA 1
ATOM 2630 C C . THR A 1 334 ? -54.173 -4.613 22.886 1.00 51.31 334 THR A C 1
ATOM 2632 O O . THR A 1 334 ? -54.499 -5.678 23.430 1.00 51.31 334 THR A O 1
ATOM 2635 N N . PRO A 1 335 ? -54.154 -3.462 23.591 1.00 54.41 335 PRO A N 1
ATOM 2636 C CA . PRO A 1 335 ? -54.502 -3.370 25.016 1.00 54.41 335 PRO A CA 1
ATOM 2637 C C . PRO A 1 335 ? -55.884 -3.948 25.374 1.00 54.41 335 PRO A C 1
ATOM 2639 O O . PRO A 1 335 ? -56.137 -4.273 26.532 1.00 54.41 335 PRO A O 1
ATOM 2642 N N . TYR A 1 336 ? -56.766 -4.137 24.388 1.00 47.31 336 TYR A N 1
ATOM 2643 C CA . TYR A 1 336 ? -58.104 -4.693 24.572 1.00 47.31 336 TYR A CA 1
ATOM 2644 C C . TYR A 1 336 ? -58.128 -6.185 24.948 1.00 47.31 336 TYR A C 1
ATOM 2646 O O . TYR A 1 336 ? -59.032 -6.607 25.668 1.00 47.31 336 TYR A O 1
ATOM 2654 N N . GLN A 1 337 ? -57.136 -6.995 24.557 1.00 52.31 337 GLN A N 1
ATOM 2655 C CA . GLN A 1 337 ? -57.117 -8.420 24.935 1.00 52.31 337 GLN A CA 1
ATOM 2656 C C . GLN A 1 337 ? -56.508 -8.679 26.322 1.00 52.31 337 GLN A C 1
ATOM 2658 O O . GLN A 1 337 ? -56.920 -9.617 27.006 1.00 52.31 337 GLN A O 1
ATOM 2663 N N . ARG A 1 338 ? -55.594 -7.819 26.796 1.00 51.81 338 ARG A N 1
ATOM 2664 C CA . ARG A 1 338 ? -54.982 -7.951 28.134 1.00 51.81 338 ARG A CA 1
ATOM 2665 C C . ARG A 1 338 ? -55.930 -7.518 29.267 1.00 51.81 338 ARG A C 1
ATOM 2667 O O . ARG A 1 338 ? -55.777 -7.963 30.403 1.00 51.81 338 ARG A O 1
ATOM 2674 N N . ILE A 1 339 ? -56.943 -6.705 28.958 1.00 54.03 339 ILE A N 1
ATOM 2675 C CA . ILE A 1 339 ? -57.994 -6.311 29.909 1.00 54.03 339 ILE A CA 1
ATOM 2676 C C . ILE A 1 339 ? -59.018 -7.449 30.103 1.00 54.03 339 ILE A C 1
ATOM 2678 O O . ILE A 1 339 ? -59.400 -7.738 31.237 1.00 54.03 339 ILE A O 1
ATOM 2682 N N . ASN A 1 340 ? -59.373 -8.196 29.050 1.00 47.91 340 ASN A N 1
ATOM 2683 C CA . ASN A 1 340 ? -60.329 -9.309 29.161 1.00 47.91 340 ASN A CA 1
ATOM 2684 C C . ASN A 1 340 ? -59.801 -10.505 29.979 1.00 47.91 340 ASN A C 1
ATOM 2686 O O . ASN A 1 340 ? -60.576 -11.134 30.697 1.00 47.91 340 ASN A O 1
ATOM 2690 N N . SER A 1 341 ? -58.492 -10.789 29.973 1.00 50.94 341 SER A N 1
ATOM 2691 C CA . SER A 1 341 ? -57.912 -11.864 30.803 1.00 50.94 341 SER A CA 1
ATOM 2692 C C . SER A 1 341 ? -57.846 -11.544 32.302 1.00 50.94 341 SER A C 1
ATOM 2694 O O . SER A 1 341 ? -57.732 -12.460 33.120 1.00 50.94 341 SER A O 1
ATOM 2696 N N . THR A 1 342 ? -57.911 -10.260 32.664 1.00 54.38 342 THR A N 1
ATOM 2697 C CA . THR A 1 342 ? -57.879 -9.798 34.061 1.00 54.38 342 THR A CA 1
ATOM 2698 C C . THR A 1 342 ? -59.297 -9.582 34.596 1.00 54.38 342 THR A C 1
ATOM 2700 O O . THR A 1 342 ? -59.579 -9.944 35.736 1.00 54.38 342 THR A O 1
ATOM 2703 N N . ILE A 1 343 ? -60.233 -9.117 33.757 1.00 51.88 343 ILE A N 1
ATOM 2704 C CA . ILE A 1 343 ? -61.651 -8.975 34.129 1.00 51.88 343 ILE A CA 1
ATOM 2705 C C . ILE A 1 343 ? -62.341 -10.345 34.283 1.00 51.88 343 ILE A C 1
ATOM 2707 O O . ILE A 1 343 ? -63.133 -10.528 35.207 1.00 51.88 343 ILE A O 1
ATOM 2711 N N . LEU A 1 344 ? -61.978 -11.361 33.489 1.00 51.28 344 LEU A N 1
ATOM 2712 C CA . LEU A 1 344 ? -62.549 -12.713 33.623 1.00 51.28 344 LEU A CA 1
ATOM 2713 C C . LEU A 1 344 ? -62.055 -13.501 34.852 1.00 51.28 344 LEU A C 1
ATOM 2715 O O . LEU A 1 344 ? -62.690 -14.484 35.223 1.00 51.28 344 LEU A O 1
ATOM 2719 N N . ARG A 1 345 ? -60.981 -13.070 35.534 1.00 54.31 345 ARG A N 1
ATOM 2720 C CA . ARG A 1 345 ? -60.573 -13.651 36.834 1.00 54.31 345 ARG A CA 1
ATOM 2721 C C . ARG A 1 345 ? -61.176 -12.929 38.043 1.00 54.31 345 ARG A C 1
ATOM 2723 O O . ARG A 1 345 ? -61.143 -13.478 39.137 1.00 54.31 345 ARG A O 1
ATOM 2730 N N . GLY A 1 346 ? -61.742 -11.734 37.853 1.00 49.16 346 GLY A N 1
ATOM 2731 C CA . GLY A 1 346 ? -62.376 -10.943 38.916 1.00 49.16 346 GLY A CA 1
ATOM 2732 C C . GLY A 1 346 ? -63.891 -11.141 39.060 1.00 49.16 346 GLY A C 1
ATOM 2733 O O . GLY A 1 346 ? -64.454 -10.747 40.074 1.00 49.16 346 GLY A O 1
ATOM 2734 N N . SER A 1 347 ? -64.561 -11.765 38.085 1.00 49.06 347 SER A N 1
ATOM 2735 C CA . SER A 1 347 ? -66.034 -11.873 38.036 1.00 49.06 347 SER A CA 1
ATOM 2736 C C . SER A 1 347 ? -66.623 -13.133 38.708 1.00 49.06 347 SER A C 1
ATOM 2738 O O . SER A 1 347 ? -67.803 -13.430 38.523 1.00 49.06 347 SER A O 1
ATOM 2740 N N . GLY A 1 348 ? -65.828 -13.898 39.464 1.00 53.75 348 GLY A N 1
ATOM 2741 C CA . GLY A 1 348 ? -66.255 -15.162 40.094 1.00 53.75 348 GLY A CA 1
ATOM 2742 C C . GLY A 1 348 ? -66.800 -15.055 41.525 1.00 53.75 348 GLY A C 1
ATOM 2743 O O . GLY A 1 348 ? -67.240 -16.056 42.079 1.00 53.75 348 GLY A O 1
ATOM 2744 N N . TYR A 1 349 ? -66.780 -13.873 42.138 1.00 52.03 349 TYR A N 1
ATOM 2745 C CA . TYR A 1 349 ? -67.357 -13.633 43.462 1.00 52.03 349 TYR A CA 1
ATOM 2746 C C . TYR A 1 349 ? -68.488 -12.618 43.309 1.00 52.03 349 TYR A C 1
ATOM 2748 O O . TYR A 1 349 ? -68.309 -11.632 42.607 1.00 52.03 349 TYR A O 1
ATOM 2756 N N . TRP A 1 350 ? -69.616 -12.855 43.981 1.00 49.47 350 TRP A N 1
ATOM 2757 C CA . TRP A 1 350 ? -70.871 -12.079 43.967 1.00 49.47 350 TRP A CA 1
ATOM 2758 C C . TRP A 1 350 ? -71.930 -12.521 42.946 1.00 49.47 350 TRP A C 1
ATOM 2760 O O . TRP A 1 350 ? -72.177 -11.847 41.953 1.00 49.47 350 TRP A O 1
ATOM 2770 N N . ARG A 1 351 ? -72.655 -13.599 43.276 1.00 43.19 351 ARG A N 1
ATOM 2771 C CA . ARG A 1 351 ? -74.119 -13.687 43.093 1.00 43.19 351 ARG A CA 1
ATOM 2772 C C . ARG A 1 351 ? -74.726 -14.532 44.223 1.00 43.19 351 ARG A C 1
ATOM 2774 O O . ARG A 1 351 ? -74.502 -15.738 44.283 1.00 43.19 351 ARG A O 1
ATOM 2781 N N . LYS A 1 352 ? -75.426 -13.848 45.133 1.00 40.81 352 LYS A N 1
ATOM 2782 C CA . LYS A 1 352 ? -76.619 -14.339 45.836 1.00 40.81 352 LYS A CA 1
ATOM 2783 C C . LYS A 1 352 ? -77.829 -13.934 45.006 1.00 40.81 352 LYS A C 1
ATOM 2785 O O . LYS A 1 352 ? -77.710 -12.883 44.330 1.00 40.81 352 LYS A O 1
#

Sequence (352 aa):
MISGVIQSILELEQEKHLLRRRLDTTQGEYEARLLELQNDIKELTSKIGTKNTTVKQRDEEKASLIAELTAQNSRLTIQLKESSAMEQQLLAQLEGLKDQCSIRKTSLQDHVQSLESLKAELALVTDKRTDLERRLMGSLQDKENLMQQLEEANDRIVALERQLKEQEHMYHNTLKELERLQRSHDTLAERIGAPDPIDTTDTARSLHAEMESEPEDQDDGWLRSEAVQVYKQLRSLALQLNTGHDDDSGLHSDLSLTSLDGEEGETLRRGALAAACADAVAAYAALEGSRVRDSIAAHARRALERERQIDEKNEIIADLSSKVVCNKAKHDVTPYQRINSTILRGSGYWRK

Mean predicted aligned error: 21.86 Å

Foldseek 3Di:
DVVVVVVVVVVVVVVVVVVVVVVVVVVVVVVVVVVVVVVVVVVVVVVVVVVVVVVVVVVVVVVVVVVVVVVVVVVVVVVVVVVVVVVVVVVVVVVVVVVVVVVVVVVVVVVVVVVVVVVVVVVVVVVVVVVVVVVVVVVVVVVVVVVVVVVVVVVVVVVVVVVVVVVVVVVVVVVVVVVVVVVVVVVVCVVVPDDDDDDDDDDPPPPVVVPPPPPPPPDPVVVVVVVVVVVVVVVVVVVDVVPDPPPPPDDDDDDDPPDDPDPVVVVVVVVVVVVVVVVVVVVVVVVVVVVVVVVVVVVVVVVVVVVVVVVVVVVVVVVVVVVVVVVVVVVVPDPVVVVVVVVVVVPPDDDD

Organism: Arctia plantaginis (NCBI:txid874455)

Solvent-accessible surface area (backbone atoms only — not comparable to full-atom values): 19918 Å² total; per-residue (Å²): 111,70,69,61,52,54,51,53,51,53,50,50,53,51,49,52,53,52,51,50,52,52,50,53,51,53,49,52,53,51,51,51,52,51,52,50,53,53,48,51,52,52,52,52,51,50,52,50,52,55,50,53,53,52,49,52,51,51,51,52,53,48,50,50,52,50,51,51,53,50,52,48,52,52,52,52,52,50,53,52,51,53,51,50,53,51,49,52,52,51,50,52,52,50,50,55,49,51,51,51,51,50,52,52,50,51,55,50,50,53,52,49,53,52,49,52,50,52,50,52,51,50,48,56,52,48,53,52,48,55,50,52,52,52,53,49,52,51,53,50,51,51,49,53,52,51,49,51,54,50,50,56,50,49,54,51,48,55,52,49,54,50,51,50,54,52,51,52,51,51,51,54,49,53,51,53,49,49,54,49,50,49,54,49,49,52,57,47,44,64,72,68,56,79,81,78,94,73,92,70,86,89,79,74,71,82,66,63,71,77,69,64,70,69,79,70,95,76,56,69,64,56,57,52,50,50,54,53,50,51,50,52,51,52,51,51,51,50,47,56,67,69,53,61,90,80,79,77,92,73,81,88,74,90,77,92,78,90,83,72,93,54,81,66,53,59,55,53,51,52,49,52,50,52,51,52,51,51,52,51,51,53,51,48,53,50,49,50,53,45,52,51,50,52,48,51,51,51,51,50,53,55,49,54,52,50,50,51,53,48,50,56,48,50,51,51,50,52,54,51,49,51,53,50,52,53,50,48,58,63,65,66,59,51,75,73,62,66,48,53,67,54,51,69,71,63,70,84,69,91,84,132

InterPro domains:
  IPR051149 Spindly/BICDR Dynein Motor Adapter [PTHR32123] (11-268)

pLDDT: mean 82.06, std 19.78, range [34.94, 98.62]

Secondary structure (DSSP, 8-state):
-HHHHHHHHHHHHHHHHHHHHHHHHHHHHHHHHHHHHHHHHHHHHHHHHHHHHHHHHHHHHHHHHHHHHHHHHHHHHHHHHHHHHHHHHHHHHHHHHHHHHHHHHHHHHHHHHHHHHHHHHHHHHHHHHHHHHHHHHHHHHHHHHHHHHHHHHHHHHHHHHHHHHHHHHHHHHHHHHHHHHHHHHHHHHHHH-PPPP----SSSSSSTTSS-------SHHHHHHHHHHHHHHHHHHHHHHHS----------S-------STHHHHHHHHHHHHHHHHHHHHHHHHHHHHHHHHHHHHHHHHHHHHHHHHHHHHHHHHHHHHHHHHHHHHSS-HHHHHHHHHHHHTTS---